Protein AF-L0P7N6-F1 (afdb_monomer_lite)

InterPro domains:
  IPR047139 tRNA endonuclease ANKZF1/VMS1 [PTHR16036] (46-206)

Radius of gyration: 29.33 Å; chains: 1; bounding box: 49×56×74 Å

pLDDT: mean 71.16, std 17.96, range [34.12, 96.56]

Sequence (206 aa):
MKDELPIKPFYIYNISEEILSTLVEEDKKLILPEKVDKQSIYEFDKEIPLTCSICKEIKFNSQEEHRIHVKTDWHQFNIKRNAAKMPILDFEEFEAVLEDITESISGSDSETESSELDEAEDLFISKTQIPVEENVIQLRESKDPIIWTSSNKLKKSIHIGFYRCLFNYDNSQTFISILRQNQLNTENKHRTITLIMVGGGNFAGM

Organism: Pneumocystis jirovecii (NCBI:txid42068)

Structure (mmCIF, N/CA/C/O backbone):
data_AF-L0P7N6-F1
#
_entry.id   AF-L0P7N6-F1
#
loop_
_atom_site.group_PDB
_atom_site.id
_atom_site.type_symbol
_atom_site.label_atom_id
_atom_site.label_alt_id
_atom_site.label_comp_id
_atom_site.label_asym_id
_atom_site.label_entity_id
_atom_site.label_seq_id
_atom_site.pdbx_PDB_ins_code
_atom_site.Cartn_x
_atom_site.Cartn_y
_atom_site.Cartn_z
_atom_site.occupancy
_atom_site.B_iso_or_equiv
_atom_site.auth_seq_id
_atom_site.auth_comp_id
_atom_site.auth_asym_id
_atom_site.auth_atom_id
_atom_site.pdbx_PDB_model_num
ATOM 1 N N . MET A 1 1 ? -15.805 -23.813 21.824 1.00 34.12 1 MET A N 1
ATOM 2 C CA . MET A 1 1 ? -16.508 -22.611 21.334 1.00 34.12 1 MET A CA 1
ATOM 3 C C . MET A 1 1 ? -15.479 -21.791 20.586 1.00 34.12 1 MET A C 1
ATOM 5 O O . MET A 1 1 ? -14.489 -21.393 21.184 1.00 34.12 1 MET A O 1
ATOM 9 N N . LYS A 1 2 ? -15.597 -21.741 19.256 1.00 40.56 2 LYS A N 1
ATOM 10 C CA . LYS A 1 2 ? -14.701 -20.972 18.393 1.00 40.56 2 LYS A CA 1
ATOM 11 C C . LYS A 1 2 ? -15.248 -19.552 18.370 1.00 40.56 2 LYS A C 1
ATOM 13 O O . LYS A 1 2 ? -16.213 -19.301 17.658 1.00 40.56 2 LYS A O 1
ATOM 18 N N . ASP A 1 3 ? -14.645 -18.659 19.141 1.00 45.69 3 ASP A N 1
ATOM 19 C CA . ASP A 1 3 ? -14.863 -17.227 18.962 1.00 45.69 3 ASP A CA 1
ATOM 20 C C . ASP A 1 3 ? -14.098 -16.813 17.699 1.00 45.69 3 ASP A C 1
ATOM 22 O O . ASP A 1 3 ? -12.969 -16.317 17.722 1.00 45.69 3 ASP A O 1
ATOM 26 N N . GLU A 1 4 ? -14.683 -17.149 16.550 1.00 51.41 4 GLU A N 1
ATOM 27 C CA . GLU A 1 4 ? -14.346 -16.539 15.275 1.00 51.41 4 GLU A CA 1
ATOM 28 C C . GLU A 1 4 ? -14.783 -15.082 15.383 1.00 51.41 4 GLU A C 1
ATOM 30 O O . GLU A 1 4 ? -15.937 -14.746 15.136 1.00 51.41 4 GLU A O 1
ATOM 35 N N . LEU A 1 5 ? -13.859 -14.222 15.826 1.00 55.44 5 LEU A N 1
ATOM 36 C CA . LEU A 1 5 ? -13.991 -12.782 15.648 1.00 55.44 5 LEU A CA 1
ATOM 37 C C . LEU A 1 5 ? -14.343 -12.569 14.169 1.00 55.44 5 LEU A C 1
ATOM 39 O O . LEU A 1 5 ? -13.516 -12.910 13.313 1.00 55.44 5 LEU A O 1
ATOM 43 N N . PRO A 1 6 ? -15.560 -12.093 13.847 1.00 50.38 6 PRO A N 1
ATOM 44 C CA . PRO A 1 6 ? -15.933 -11.859 12.465 1.00 50.38 6 PRO A CA 1
ATOM 45 C C . PRO A 1 6 ? -14.901 -10.898 11.888 1.00 50.38 6 PRO A C 1
ATOM 47 O O . PRO A 1 6 ? -14.495 -9.954 12.572 1.00 50.38 6 PRO A O 1
ATOM 50 N N . ILE A 1 7 ? -14.447 -11.164 10.661 1.00 56.66 7 ILE A N 1
ATOM 51 C CA . ILE A 1 7 ? -13.492 -10.330 9.921 1.00 56.66 7 ILE A CA 1
ATOM 52 C C . ILE A 1 7 ? -14.204 -9.014 9.583 1.00 56.66 7 ILE A C 1
ATOM 54 O O . ILE A 1 7 ? -14.627 -8.759 8.460 1.00 56.66 7 ILE A O 1
ATOM 58 N N . LYS A 1 8 ? -14.437 -8.199 10.605 1.00 62.97 8 LYS A N 1
ATOM 59 C CA . LYS A 1 8 ? -14.921 -6.841 10.481 1.00 62.97 8 LYS A CA 1
ATOM 60 C C . LYS A 1 8 ? -13.710 -6.022 10.044 1.00 62.97 8 LYS A C 1
ATOM 62 O O . LYS A 1 8 ? -12.644 -6.179 10.646 1.00 62.97 8 LYS A O 1
ATOM 67 N N . PRO A 1 9 ? -13.827 -5.182 9.005 1.00 67.38 9 PRO A N 1
ATOM 68 C CA . PRO A 1 9 ? -12.724 -4.321 8.613 1.00 67.38 9 PRO A CA 1
ATOM 69 C C . PRO A 1 9 ? -12.301 -3.481 9.821 1.00 67.38 9 PRO A C 1
ATOM 71 O O . PRO A 1 9 ? -13.129 -2.815 10.448 1.00 67.38 9 PRO A O 1
ATOM 74 N N . PHE A 1 10 ? -11.019 -3.561 10.175 1.00 74.06 10 PHE A N 1
ATOM 75 C CA . PHE A 1 10 ? -10.446 -2.753 11.242 1.00 74.06 10 PHE A CA 1
ATOM 76 C C . PHE A 1 10 ? -10.425 -1.300 10.781 1.00 74.06 10 PHE A C 1
ATOM 78 O O . PHE A 1 10 ? -9.661 -0.930 9.892 1.00 74.06 10 PHE A O 1
ATOM 85 N N . TYR A 1 11 ? -11.284 -0.477 11.375 1.00 83.00 11 TYR A N 1
ATOM 86 C CA . TYR A 1 11 ? -11.284 0.952 11.117 1.00 83.00 11 TYR A CA 1
ATOM 87 C C . TYR A 1 11 ? -10.334 1.635 12.095 1.00 83.00 11 TYR A C 1
ATOM 89 O O . TYR A 1 11 ? -10.527 1.562 13.307 1.00 83.00 11 TYR A O 1
ATOM 97 N N . ILE A 1 12 ? -9.308 2.304 11.567 1.00 84.25 12 ILE A N 1
ATOM 98 C CA . ILE A 1 12 ? -8.205 2.862 12.363 1.00 84.25 12 ILE A CA 1
ATOM 99 C C . ILE A 1 12 ? -8.664 3.887 13.413 1.00 84.25 12 ILE A C 1
ATOM 101 O O . ILE A 1 12 ? -8.034 4.019 14.460 1.00 84.25 12 ILE A O 1
ATOM 105 N N . TYR A 1 13 ? -9.783 4.571 13.157 1.00 82.69 13 TYR A N 1
ATOM 106 C CA . TYR A 1 13 ? -10.353 5.575 14.057 1.00 82.69 13 TYR A CA 1
ATOM 107 C C . TYR A 1 13 ? -11.534 5.054 14.898 1.00 82.69 13 TYR A C 1
ATOM 109 O O . TYR A 1 13 ? -12.163 5.832 15.608 1.00 82.69 13 TYR A O 1
ATOM 117 N N . ASN A 1 14 ? -11.878 3.766 14.804 1.00 83.25 14 ASN A N 1
ATOM 118 C CA . ASN A 1 14 ? -12.928 3.134 15.609 1.00 83.25 14 ASN A CA 1
ATOM 119 C C . ASN A 1 14 ? -12.478 1.731 16.035 1.00 83.25 14 ASN A C 1
ATOM 121 O O . ASN A 1 14 ? -13.034 0.709 15.617 1.00 83.25 14 ASN A O 1
ATOM 125 N N . ILE A 1 15 ? -11.406 1.701 16.819 1.00 82.19 15 ILE A N 1
ATOM 126 C CA . ILE A 1 15 ? -10.835 0.494 17.409 1.00 82.19 15 ILE A CA 1
ATOM 127 C C . ILE A 1 15 ? -11.444 0.312 18.805 1.00 82.19 15 ILE A C 1
ATOM 129 O O . ILE A 1 15 ? -11.540 1.260 19.577 1.00 82.19 15 ILE A O 1
ATOM 133 N N . SER A 1 16 ? -11.835 -0.920 19.146 1.00 81.06 16 SER A N 1
ATOM 134 C CA . SER A 1 16 ? -12.361 -1.244 20.479 1.00 81.06 16 SER A CA 1
ATOM 135 C C . SER A 1 16 ? -11.329 -0.969 21.580 1.00 81.06 16 SER A C 1
ATOM 137 O O . SER A 1 16 ? -10.147 -1.301 21.432 1.00 81.06 16 SER A O 1
ATOM 139 N N . GLU A 1 17 ? -11.783 -0.438 22.717 1.00 78.19 17 GLU A N 1
ATOM 140 C CA . GLU A 1 17 ? -10.946 -0.159 23.893 1.00 78.19 17 GLU A CA 1
ATOM 141 C C . GLU A 1 17 ? -10.223 -1.410 24.424 1.00 78.19 17 GLU A C 1
ATOM 143 O O . GLU A 1 17 ? -9.094 -1.332 24.920 1.00 78.19 17 GLU A O 1
ATOM 148 N N . GLU A 1 18 ? -10.815 -2.594 24.248 1.00 77.12 18 GLU A N 1
ATOM 149 C CA . GLU A 1 18 ? -10.199 -3.875 24.625 1.00 77.12 18 GLU A CA 1
ATOM 150 C C . GLU A 1 18 ? -8.913 -4.169 23.833 1.00 77.12 18 GLU A C 1
ATOM 152 O O . GLU A 1 18 ? -7.959 -4.753 24.353 1.00 77.12 18 GLU A O 1
ATOM 157 N N . ILE A 1 19 ? -8.863 -3.741 22.570 1.00 78.69 19 ILE A N 1
ATOM 158 C CA . ILE A 1 19 ? -7.689 -3.903 21.709 1.00 78.69 19 ILE A CA 1
ATOM 159 C C . ILE A 1 19 ? -6.697 -2.771 21.999 1.00 78.69 19 ILE A C 1
ATOM 161 O O . ILE A 1 19 ? -5.517 -3.035 22.208 1.00 78.69 19 ILE A O 1
ATOM 165 N N . LEU A 1 20 ? -7.166 -1.526 22.134 1.00 79.94 20 LEU A N 1
ATOM 166 C CA . LEU A 1 20 ? -6.323 -0.359 22.455 1.00 79.94 20 LEU A CA 1
ATOM 167 C C . LEU A 1 20 ? -5.582 -0.461 23.798 1.00 79.94 20 LEU A C 1
ATOM 169 O O . LEU A 1 20 ? -4.511 0.132 23.965 1.00 79.94 20 LEU A O 1
ATOM 173 N N . SER A 1 21 ? -6.147 -1.177 24.769 1.00 79.31 21 SER A N 1
ATOM 174 C CA . SER A 1 21 ? -5.515 -1.422 26.073 1.00 79.31 21 SER A CA 1
ATOM 175 C C . SER A 1 21 ? -4.457 -2.525 26.034 1.00 79.31 21 SER A C 1
ATOM 177 O O . SER A 1 21 ? -3.568 -2.537 26.882 1.00 79.31 21 SER A O 1
ATOM 179 N N . THR A 1 22 ? -4.523 -3.424 25.050 1.00 82.62 22 THR A N 1
ATOM 180 C CA . THR A 1 22 ? -3.659 -4.610 24.951 1.00 82.62 22 THR A CA 1
ATOM 181 C C . THR A 1 22 ? -2.632 -4.534 23.822 1.00 82.62 22 THR A C 1
ATOM 183 O O . THR A 1 22 ? -1.818 -5.448 23.703 1.00 82.62 22 THR A O 1
ATOM 186 N N . LEU A 1 23 ? -2.670 -3.476 23.003 1.00 83.12 23 LEU A N 1
ATOM 187 C CA . LEU A 1 23 ? -1.706 -3.2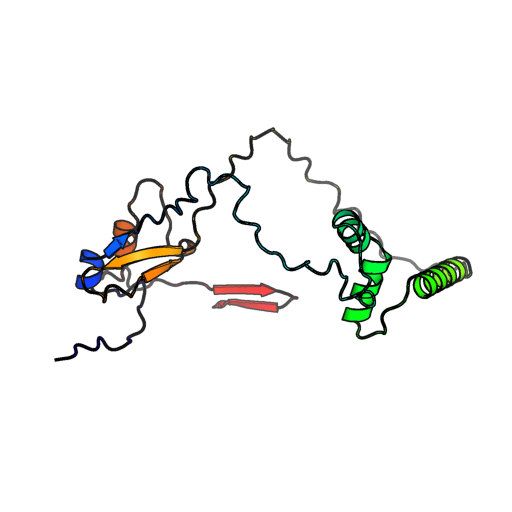16 21.936 1.00 83.12 23 LEU A CA 1
ATOM 188 C C . LEU A 1 23 ? -0.331 -2.853 22.500 1.00 83.12 23 LEU A C 1
ATOM 190 O O . LEU A 1 23 ? -0.199 -1.945 23.323 1.00 83.12 23 LEU A O 1
ATOM 194 N N . VAL A 1 24 ? 0.686 -3.539 21.991 1.00 83.12 24 VAL A N 1
ATOM 195 C CA . VAL A 1 24 ? 2.099 -3.295 22.271 1.00 83.12 24 VAL A CA 1
ATOM 196 C C . VAL A 1 24 ? 2.806 -3.059 20.940 1.00 83.12 24 VAL A C 1
ATOM 198 O O . VAL A 1 24 ? 2.563 -3.775 19.966 1.00 83.12 24 VAL A O 1
ATOM 201 N N . GLU A 1 25 ? 3.643 -2.024 20.891 1.00 81.88 25 GLU A N 1
ATOM 202 C CA . GLU A 1 25 ? 4.517 -1.763 19.749 1.00 81.88 25 GLU A CA 1
ATOM 203 C C . GLU A 1 25 ? 5.585 -2.852 19.686 1.00 81.88 25 GLU A C 1
ATOM 205 O O . GLU A 1 25 ? 6.277 -3.130 20.668 1.00 81.88 25 GLU A O 1
ATOM 210 N N . GLU A 1 26 ? 5.681 -3.511 18.537 1.00 75.88 26 GLU A N 1
ATOM 211 C CA . GLU A 1 26 ? 6.795 -4.402 18.280 1.00 75.88 26 GLU A CA 1
ATOM 212 C C . GLU A 1 26 ? 7.944 -3.535 17.795 1.00 75.88 26 GLU A C 1
ATOM 214 O O . GLU A 1 26 ? 7.978 -3.140 16.629 1.00 75.88 26 GLU A O 1
ATOM 219 N N . ASP A 1 27 ? 8.914 -3.296 18.676 1.00 62.50 27 ASP A N 1
ATOM 220 C CA . ASP A 1 27 ? 10.241 -2.843 18.279 1.00 62.50 27 ASP A CA 1
ATOM 221 C C . ASP A 1 27 ? 10.921 -3.979 17.507 1.00 62.50 27 ASP A C 1
ATOM 223 O O . ASP A 1 27 ? 11.890 -4.599 17.954 1.00 62.50 27 ASP A O 1
ATOM 227 N N . LYS A 1 28 ? 10.438 -4.254 16.295 1.00 57.34 28 LYS A N 1
ATOM 228 C CA . LYS A 1 28 ? 11.269 -4.850 15.262 1.00 57.34 28 LYS A CA 1
ATOM 229 C C . LYS A 1 28 ? 12.238 -3.757 14.846 1.00 57.34 28 LYS A C 1
ATOM 231 O O . LYS A 1 28 ? 12.188 -3.252 13.733 1.00 57.34 28 LYS A O 1
ATOM 236 N N . LYS A 1 29 ? 13.200 -3.449 15.724 1.00 50.00 29 LYS A N 1
ATOM 237 C CA . LYS A 1 29 ? 14.545 -3.238 15.214 1.00 50.00 29 LYS A CA 1
ATOM 238 C C . LYS A 1 29 ? 14.771 -4.477 14.373 1.00 50.00 29 LYS A C 1
ATOM 240 O O . LYS A 1 29 ? 14.834 -5.583 14.913 1.00 50.00 29 LYS A O 1
ATOM 245 N N . LEU A 1 30 ? 14.783 -4.316 13.056 1.00 44.69 30 LEU A N 1
ATOM 246 C CA . LEU A 1 30 ? 15.509 -5.246 12.227 1.00 44.69 30 LEU A CA 1
ATOM 247 C C . LEU A 1 30 ? 16.906 -5.225 12.837 1.00 44.69 30 LEU A C 1
ATOM 249 O O . LEU A 1 30 ? 17.708 -4.334 12.570 1.00 44.69 30 LEU A O 1
ATOM 253 N N . ILE A 1 31 ? 17.164 -6.165 13.742 1.00 38.22 31 ILE A N 1
ATOM 254 C CA . ILE A 1 31 ? 18.505 -6.607 14.030 1.00 38.22 31 ILE A CA 1
ATOM 255 C C . ILE A 1 31 ? 18.883 -7.249 12.701 1.00 38.22 31 ILE A C 1
ATOM 257 O O . ILE A 1 31 ? 18.718 -8.447 12.493 1.00 38.22 31 ILE A O 1
ATOM 261 N N . LEU A 1 32 ? 19.301 -6.407 11.750 1.00 42.94 32 LEU A N 1
ATOM 262 C CA . LEU A 1 32 ? 20.326 -6.799 10.813 1.00 42.94 32 LEU A CA 1
ATOM 263 C C . LEU A 1 32 ? 21.386 -7.396 11.729 1.00 42.94 32 LEU A C 1
ATOM 265 O O . LEU A 1 32 ? 21.879 -6.664 12.594 1.00 42.94 32 LEU A O 1
ATOM 269 N N . PRO A 1 33 ? 21.596 -8.718 11.673 1.00 37.44 33 PRO A N 1
ATOM 270 C CA . PRO A 1 33 ? 22.466 -9.385 12.616 1.00 37.44 33 PRO A CA 1
ATOM 271 C C . PRO A 1 33 ? 23.781 -8.614 12.632 1.00 37.44 33 PRO A C 1
ATOM 273 O O . PRO A 1 33 ? 24.371 -8.338 11.584 1.00 37.44 33 PRO A O 1
ATOM 276 N N . GLU A 1 34 ? 24.116 -8.129 13.826 1.00 49.25 34 GLU A N 1
ATOM 277 C CA . GLU A 1 34 ? 25.237 -7.242 14.080 1.00 49.25 34 GLU A CA 1
ATOM 278 C C . GLU A 1 34 ? 26.484 -7.920 13.512 1.00 49.25 34 GLU A C 1
ATOM 280 O O . GLU A 1 34 ? 26.931 -8.938 14.026 1.00 49.25 34 GLU A O 1
ATOM 285 N N . LYS A 1 35 ? 26.957 -7.408 12.369 1.00 51.94 35 LYS A N 1
ATOM 286 C CA . LYS A 1 35 ? 28.057 -7.971 11.575 1.00 51.94 35 LYS A CA 1
ATOM 287 C C . LYS A 1 35 ? 27.949 -9.489 11.371 1.00 51.94 35 LYS A C 1
ATOM 289 O O . LYS A 1 35 ? 28.778 -10.250 11.857 1.00 51.94 35 LYS A O 1
ATOM 294 N N . VAL A 1 36 ? 27.003 -9.935 10.547 1.00 41.44 36 VAL A N 1
ATOM 295 C CA . VAL A 1 36 ? 27.287 -11.148 9.765 1.00 41.44 36 VAL A CA 1
ATOM 296 C C . VAL A 1 36 ? 28.398 -10.779 8.797 1.00 41.44 36 VAL A C 1
ATOM 298 O O . VAL A 1 36 ? 28.229 -9.877 7.969 1.00 41.44 36 VAL A O 1
ATOM 301 N N . ASP A 1 37 ? 29.553 -11.424 8.961 1.00 46.72 37 ASP A N 1
ATOM 302 C CA . ASP A 1 37 ? 30.634 -11.413 7.986 1.00 46.72 37 ASP A CA 1
ATOM 303 C C . ASP A 1 37 ? 30.022 -11.512 6.590 1.00 46.72 37 ASP A C 1
ATOM 305 O O . ASP A 1 37 ? 29.279 -12.445 6.283 1.00 46.72 37 ASP A O 1
ATOM 309 N N . LYS A 1 38 ? 30.300 -10.516 5.741 1.00 48.78 38 LYS A N 1
ATOM 310 C CA . LYS A 1 38 ? 29.727 -10.348 4.392 1.00 48.78 38 LYS A CA 1
ATOM 311 C C . LYS A 1 38 ? 30.072 -11.493 3.417 1.00 48.78 38 LYS A C 1
ATOM 313 O O . LYS A 1 38 ? 29.945 -11.319 2.211 1.00 48.78 38 LYS A O 1
ATOM 318 N N . GLN A 1 39 ? 30.533 -12.636 3.913 1.00 48.31 39 GLN A N 1
ATOM 319 C CA . GLN A 1 39 ? 31.083 -13.735 3.136 1.00 48.31 39 GLN A CA 1
ATOM 320 C C . GLN A 1 39 ? 30.157 -14.954 3.014 1.00 48.31 39 GLN A C 1
ATOM 322 O O . GLN A 1 39 ? 30.463 -15.807 2.194 1.00 48.31 39 GLN A O 1
ATOM 327 N N . SER A 1 40 ? 29.026 -15.052 3.730 1.00 44.50 40 SER A N 1
ATOM 328 C CA . SER A 1 40 ? 28.202 -16.283 3.698 1.00 44.50 40 SER A CA 1
ATOM 329 C C . SER A 1 40 ? 26.778 -16.153 3.138 1.00 44.50 40 SER A C 1
ATOM 331 O O . SER A 1 40 ? 26.045 -17.135 3.137 1.00 44.50 40 SER A O 1
ATOM 333 N N . ILE A 1 41 ? 26.366 -14.985 2.622 1.00 44.91 41 ILE A N 1
ATOM 334 C CA . ILE A 1 41 ? 25.016 -14.799 2.028 1.00 44.91 41 ILE A CA 1
ATOM 335 C C . ILE A 1 41 ? 25.022 -14.954 0.488 1.00 44.91 41 ILE A C 1
ATOM 337 O O . ILE A 1 41 ? 23.977 -14.882 -0.151 1.00 44.91 41 ILE A O 1
ATOM 341 N N . TYR A 1 42 ? 26.171 -15.248 -0.130 1.00 51.31 42 TYR A N 1
ATOM 342 C CA . TYR A 1 42 ? 26.279 -15.475 -1.579 1.00 51.31 42 TYR A CA 1
ATOM 343 C C . TYR A 1 42 ? 26.720 -16.899 -1.932 1.00 51.31 42 TYR A C 1
ATOM 345 O O . TYR A 1 42 ? 27.568 -17.075 -2.793 1.00 51.31 42 TYR A O 1
ATOM 353 N N . GLU A 1 43 ? 26.113 -17.927 -1.343 1.00 51.22 43 GLU A N 1
ATOM 354 C CA . GLU A 1 43 ? 25.965 -19.197 -2.075 1.00 51.22 43 GLU A CA 1
ATOM 355 C C . GLU A 1 43 ? 24.681 -19.117 -2.910 1.00 51.22 43 GLU A C 1
ATOM 357 O O . GLU A 1 43 ? 23.715 -19.856 -2.730 1.00 51.22 43 GLU A O 1
ATOM 362 N N . PHE A 1 44 ? 24.649 -18.143 -3.820 1.00 47.22 44 PHE A N 1
ATOM 363 C CA . PHE A 1 44 ? 23.784 -18.210 -4.987 1.00 47.22 44 PHE A CA 1
ATOM 364 C C . PHE A 1 44 ? 24.674 -18.645 -6.147 1.00 47.22 44 PHE A C 1
ATOM 366 O O . PHE A 1 44 ? 24.979 -17.864 -7.044 1.00 47.22 44 PHE A O 1
ATOM 373 N N . ASP A 1 45 ? 25.091 -19.913 -6.109 1.00 48.59 45 ASP A N 1
ATOM 374 C CA . ASP A 1 45 ? 25.648 -20.636 -7.257 1.00 48.59 45 ASP A CA 1
ATOM 375 C C . ASP A 1 45 ? 24.534 -20.899 -8.281 1.00 48.59 45 ASP A C 1
ATOM 377 O O . ASP A 1 45 ? 24.144 -22.020 -8.607 1.00 48.59 45 ASP A O 1
ATOM 381 N N . LYS A 1 46 ? 23.965 -19.810 -8.780 1.00 51.84 46 LYS A N 1
ATOM 382 C CA . LYS A 1 46 ? 23.353 -19.748 -10.091 1.00 51.84 46 LYS A CA 1
ATOM 383 C C . LYS A 1 46 ? 24.010 -18.564 -10.745 1.00 51.84 46 LYS A C 1
ATOM 385 O O . LYS A 1 46 ? 23.731 -17.433 -10.360 1.00 51.84 46 LYS A O 1
ATOM 390 N N . GLU A 1 47 ? 24.883 -18.860 -11.699 1.00 60.06 47 GLU A N 1
ATOM 391 C CA . GLU A 1 47 ? 25.360 -17.936 -12.718 1.00 60.06 47 GLU A CA 1
ATOM 392 C C . GLU A 1 47 ? 24.187 -17.044 -13.136 1.00 60.06 47 GLU A C 1
ATOM 394 O O . GLU A 1 47 ? 23.299 -17.470 -13.874 1.00 60.06 47 GLU A O 1
ATOM 399 N N . ILE A 1 48 ? 24.102 -15.838 -12.569 1.00 62.75 48 ILE A N 1
ATOM 400 C CA . ILE A 1 48 ? 23.094 -14.871 -12.982 1.00 62.75 48 ILE A CA 1
ATOM 401 C C . ILE A 1 48 ? 23.490 -14.568 -14.419 1.00 62.75 48 ILE A C 1
ATOM 403 O O . ILE A 1 48 ? 24.597 -14.058 -14.618 1.00 62.75 48 ILE A O 1
ATOM 407 N N . PRO A 1 49 ? 22.667 -14.923 -15.419 1.00 64.75 49 PRO A N 1
ATOM 408 C CA . PRO A 1 49 ? 23.060 -14.726 -16.796 1.00 64.75 49 PRO A CA 1
ATOM 409 C C . PRO A 1 49 ? 23.225 -13.223 -16.987 1.00 64.75 49 PRO A C 1
ATOM 411 O O . PRO A 1 49 ? 22.247 -12.473 -16.937 1.00 64.75 49 PRO A O 1
ATOM 414 N N . LEU A 1 50 ? 24.473 -12.780 -17.152 1.00 78.81 50 LEU A N 1
ATOM 415 C CA . LEU A 1 50 ? 24.817 -11.408 -17.492 1.00 78.81 50 LEU A CA 1
ATOM 416 C C . LEU A 1 50 ? 24.351 -11.197 -18.929 1.00 78.81 50 LEU A C 1
ATOM 418 O O . LEU A 1 50 ? 25.126 -11.317 -19.870 1.00 78.81 50 LEU A O 1
ATOM 422 N N . THR A 1 51 ? 23.049 -11.002 -19.097 1.00 84.88 51 THR A N 1
ATOM 423 C CA . THR A 1 51 ? 22.394 -10.942 -20.396 1.00 84.88 51 THR A CA 1
ATOM 424 C C . THR A 1 51 ? 21.491 -9.736 -20.488 1.00 84.88 51 THR A C 1
ATOM 426 O O . THR A 1 51 ? 20.826 -9.366 -19.522 1.00 84.88 51 THR A O 1
ATOM 429 N N . CYS A 1 52 ? 21.455 -9.125 -21.668 1.00 85.94 52 CYS A N 1
ATOM 430 C CA . CYS A 1 52 ? 20.517 -8.053 -21.959 1.00 85.94 52 CYS A CA 1
ATOM 431 C C . CYS A 1 52 ? 19.280 -8.620 -22.658 1.00 85.94 52 CYS A C 1
ATOM 433 O O . CYS A 1 52 ? 19.340 -8.995 -23.827 1.00 85.94 52 CYS A O 1
ATOM 435 N N . SER A 1 53 ? 18.132 -8.629 -21.978 1.00 82.38 53 SER A N 1
ATOM 436 C CA . SER A 1 53 ? 16.869 -9.117 -22.558 1.00 82.38 53 SER A CA 1
ATOM 437 C C . SER A 1 53 ? 16.333 -8.245 -23.699 1.00 82.38 53 SER A C 1
ATOM 439 O O . SER A 1 53 ? 15.461 -8.678 -24.443 1.00 82.38 53 SER A O 1
ATOM 441 N N . ILE A 1 54 ? 16.816 -7.005 -23.824 1.00 84.12 54 ILE A N 1
ATOM 442 C CA . ILE A 1 54 ? 16.329 -6.038 -24.818 1.00 84.12 54 ILE A CA 1
ATOM 443 C C . ILE A 1 54 ? 17.163 -6.103 -26.095 1.00 84.12 54 ILE A C 1
ATOM 445 O O . ILE A 1 54 ? 16.616 -6.038 -27.186 1.00 84.12 54 ILE A O 1
ATOM 449 N N . CYS A 1 55 ? 18.482 -6.248 -25.983 1.00 82.75 55 CYS A N 1
ATOM 450 C CA . CYS A 1 55 ? 19.391 -6.258 -27.126 1.00 82.75 55 CYS A CA 1
ATOM 451 C C . CYS A 1 55 ? 19.729 -7.703 -27.501 1.00 82.75 55 CYS A C 1
ATOM 453 O O . CYS A 1 55 ? 20.817 -8.173 -27.193 1.00 82.75 55 CYS A O 1
ATOM 455 N N . LYS A 1 56 ? 18.764 -8.416 -28.100 1.00 75.56 56 LYS A N 1
ATOM 456 C CA . LYS A 1 56 ? 18.936 -9.765 -28.686 1.00 75.56 56 LYS A CA 1
ATOM 457 C C . LYS A 1 56 ? 19.718 -10.765 -27.797 1.00 75.56 56 LYS A C 1
ATOM 459 O O . LYS A 1 56 ? 20.495 -11.562 -28.307 1.00 75.56 56 LYS A O 1
ATOM 464 N N . GLU A 1 57 ? 19.516 -10.729 -26.477 1.00 70.88 57 GLU A N 1
ATOM 465 C CA . GLU A 1 57 ? 20.125 -11.666 -25.513 1.00 70.88 57 GLU A CA 1
ATOM 466 C C . GLU A 1 57 ? 21.666 -11.736 -25.548 1.00 70.88 57 GLU A C 1
ATOM 468 O O . GLU A 1 57 ? 22.257 -12.805 -25.371 1.00 70.88 57 GLU A O 1
ATOM 473 N N . ILE A 1 58 ? 22.342 -10.594 -25.731 1.00 78.69 58 ILE A N 1
ATOM 474 C CA . ILE A 1 58 ? 23.812 -10.524 -25.630 1.00 78.69 58 ILE A CA 1
ATOM 475 C C . ILE A 1 58 ? 24.259 -11.062 -24.278 1.00 78.69 58 ILE A C 1
ATOM 477 O O . ILE A 1 58 ? 23.739 -10.637 -23.247 1.00 78.69 58 ILE A O 1
ATOM 481 N N . LYS A 1 59 ? 25.247 -11.957 -24.298 1.00 82.44 59 LYS A N 1
ATOM 482 C CA . LYS A 1 59 ? 25.918 -12.492 -23.112 1.00 82.44 59 LYS A CA 1
ATOM 483 C C . LYS A 1 59 ? 27.175 -11.675 -22.830 1.00 82.44 59 LYS A C 1
ATOM 485 O O . LYS A 1 59 ? 27.997 -11.493 -23.723 1.00 82.44 59 LYS A O 1
ATOM 490 N N . PHE A 1 60 ? 27.323 -11.215 -21.595 1.00 84.44 60 PHE A N 1
ATOM 491 C CA . PHE A 1 60 ? 28.500 -10.502 -21.108 1.00 84.44 60 PHE A CA 1
ATOM 492 C C . PHE A 1 60 ? 29.367 -11.428 -20.257 1.00 84.44 60 PHE A C 1
ATOM 494 O O . PHE A 1 60 ? 28.851 -12.299 -19.553 1.00 84.44 60 PHE A O 1
ATOM 501 N N . ASN A 1 61 ? 30.681 -11.210 -20.294 1.00 81.38 61 ASN A N 1
ATOM 502 C CA . ASN A 1 61 ? 31.639 -11.987 -19.505 1.00 81.38 61 ASN A CA 1
ATOM 503 C C . ASN A 1 61 ? 31.882 -11.352 -18.128 1.00 81.38 61 ASN A C 1
ATOM 505 O O . ASN A 1 61 ? 32.305 -12.034 -17.196 1.00 81.38 61 ASN A O 1
ATOM 509 N N . SER A 1 62 ? 31.600 -10.051 -17.990 1.00 82.44 62 SER A N 1
ATOM 510 C CA . SER A 1 62 ? 31.749 -9.295 -16.744 1.00 82.44 62 SER A CA 1
ATOM 511 C C . SER A 1 62 ? 30.525 -8.429 -16.434 1.00 82.44 62 SER A C 1
ATOM 513 O O . SER A 1 62 ? 29.834 -7.917 -17.318 1.00 82.44 62 SER A O 1
ATOM 515 N N . GLN A 1 63 ? 30.271 -8.206 -15.142 1.00 81.31 63 GLN A N 1
ATOM 516 C CA . GLN A 1 63 ? 29.242 -7.272 -14.685 1.00 81.31 63 GLN A CA 1
ATOM 517 C C . GLN A 1 63 ? 29.557 -5.821 -15.087 1.00 81.31 63 GLN A C 1
ATOM 519 O O . GLN A 1 63 ? 28.638 -5.016 -15.253 1.00 81.31 63 GLN A O 1
ATOM 524 N N . GLU A 1 64 ? 30.836 -5.479 -15.252 1.00 83.88 64 GLU A N 1
ATOM 525 C CA . GLU A 1 64 ? 31.264 -4.155 -15.711 1.00 83.88 64 GLU A CA 1
ATOM 526 C C . GLU A 1 64 ? 30.841 -3.908 -17.162 1.00 83.88 64 GLU A C 1
ATOM 528 O O . GLU A 1 64 ? 30.243 -2.873 -17.452 1.00 83.88 64 GLU A O 1
ATOM 533 N N . GLU A 1 65 ? 31.036 -4.892 -18.042 1.00 83.69 65 GLU A N 1
ATOM 534 C CA . GLU A 1 65 ? 30.601 -4.842 -19.445 1.00 83.69 65 GLU A CA 1
ATOM 535 C C . GLU A 1 65 ? 29.083 -4.684 -19.552 1.00 83.69 65 GLU A C 1
ATOM 537 O O . GLU A 1 65 ? 28.596 -3.841 -20.303 1.00 83.69 65 GLU A O 1
ATOM 542 N N . HIS A 1 66 ? 28.327 -5.422 -18.733 1.00 85.44 66 HIS A N 1
ATOM 543 C CA . HIS A 1 66 ? 26.872 -5.290 -18.685 1.00 85.44 66 HIS A CA 1
ATOM 544 C C . HIS A 1 66 ? 26.439 -3.871 -18.268 1.00 85.44 66 HIS A C 1
ATOM 546 O O . HIS A 1 66 ? 25.544 -3.284 -18.877 1.00 85.44 66 HIS A O 1
ATOM 552 N N . ARG A 1 67 ? 27.099 -3.275 -17.263 1.00 86.25 67 ARG A N 1
ATOM 553 C CA . ARG A 1 67 ? 26.815 -1.892 -16.829 1.00 86.25 67 ARG A CA 1
ATOM 554 C C . ARG A 1 67 ? 27.169 -0.860 -17.894 1.00 86.25 67 ARG A C 1
ATOM 556 O O . ARG A 1 67 ? 26.472 0.148 -17.992 1.00 86.25 67 ARG A O 1
ATOM 563 N N . ILE A 1 68 ? 28.248 -1.083 -18.642 1.00 87.25 68 ILE A N 1
ATOM 564 C CA . ILE A 1 68 ? 28.644 -0.214 -19.752 1.00 87.25 68 ILE A CA 1
ATOM 565 C C . ILE A 1 68 ? 27.600 -0.316 -20.865 1.00 87.25 68 ILE A C 1
ATOM 567 O O . ILE A 1 68 ? 27.073 0.714 -21.274 1.00 87.25 68 ILE A O 1
ATOM 571 N N . HIS A 1 69 ? 27.218 -1.531 -21.273 1.00 89.44 69 HIS A N 1
ATOM 572 C CA . HIS A 1 69 ? 26.209 -1.761 -22.309 1.00 89.44 69 HIS A CA 1
ATOM 573 C C . HIS A 1 69 ? 24.893 -1.032 -22.019 1.00 89.44 69 HIS A C 1
ATOM 575 O O . HIS A 1 69 ? 24.408 -0.305 -22.881 1.00 89.44 69 HIS A O 1
ATOM 581 N N . VAL A 1 70 ? 24.352 -1.149 -20.801 1.00 87.44 70 VAL A N 1
ATOM 582 C CA . VAL A 1 70 ? 23.083 -0.492 -20.422 1.00 87.44 70 VAL A CA 1
ATOM 583 C C . VAL A 1 70 ? 23.147 1.038 -20.558 1.00 87.44 70 VAL A C 1
ATOM 585 O O . VAL A 1 70 ? 22.119 1.685 -20.745 1.00 87.44 70 VAL A O 1
ATOM 588 N N . LYS A 1 71 ? 24.345 1.631 -20.496 1.00 89.19 71 LYS A N 1
ATOM 589 C CA . LYS A 1 71 ? 24.550 3.075 -20.670 1.00 89.19 71 LYS A CA 1
ATOM 590 C C . LYS A 1 71 ? 24.764 3.498 -22.123 1.00 89.19 71 LYS A C 1
ATOM 592 O O . LYS A 1 71 ? 24.641 4.685 -22.402 1.00 89.19 71 LYS A O 1
ATOM 597 N N . THR A 1 72 ? 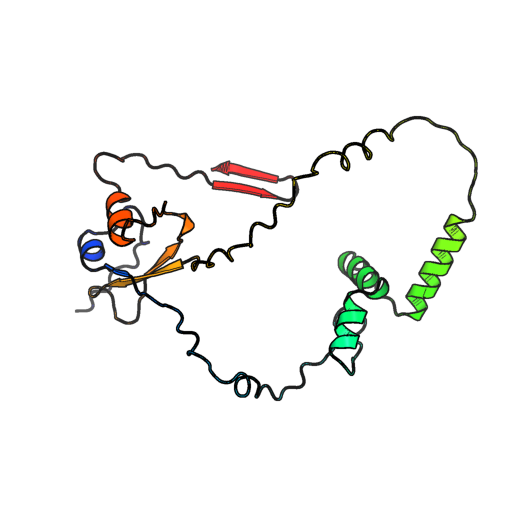25.081 2.573 -23.028 1.00 90.25 72 THR A N 1
ATOM 598 C CA . THR A 1 72 ? 25.342 2.900 -24.439 1.00 90.25 72 THR A CA 1
ATOM 599 C C . THR A 1 72 ? 24.095 3.409 -25.157 1.00 90.25 72 THR A C 1
ATOM 601 O O . THR A 1 72 ? 22.972 2.989 -24.861 1.00 90.25 72 THR A O 1
ATOM 604 N N . ASP A 1 73 ? 24.302 4.273 -26.150 1.00 90.38 73 ASP A N 1
ATOM 605 C CA . ASP A 1 73 ? 23.217 4.826 -26.966 1.00 90.38 73 ASP A CA 1
ATOM 606 C C . ASP A 1 73 ? 22.482 3.742 -27.756 1.00 90.38 73 ASP A C 1
ATOM 608 O O . ASP A 1 73 ? 21.264 3.808 -27.902 1.00 90.38 73 ASP A O 1
ATOM 612 N N . TRP A 1 74 ? 23.185 2.682 -28.160 1.00 91.50 74 TRP A N 1
ATOM 613 C CA . TRP A 1 74 ? 22.579 1.514 -28.796 1.00 91.50 74 TRP A CA 1
ATOM 614 C C . TRP A 1 74 ? 21.520 0.839 -27.908 1.00 91.50 74 TRP A C 1
ATOM 616 O O . TRP A 1 74 ? 20.404 0.565 -28.357 1.00 91.50 74 TRP A O 1
ATOM 626 N N . HIS A 1 75 ? 21.822 0.626 -26.621 1.00 90.88 75 HIS A N 1
ATOM 627 C CA . HIS A 1 75 ? 20.863 0.047 -25.678 1.00 90.88 75 HIS A CA 1
ATOM 628 C C . HIS A 1 75 ? 19.647 0.959 -25.475 1.00 90.88 75 HIS A C 1
ATOM 630 O O . HIS A 1 75 ? 18.501 0.505 -25.538 1.00 90.88 75 HIS A O 1
ATOM 636 N N . GLN A 1 76 ? 19.882 2.259 -25.289 1.00 92.12 76 GLN A N 1
ATOM 637 C CA . GLN A 1 76 ? 18.812 3.248 -25.137 1.00 92.12 76 GLN A CA 1
ATOM 638 C C . GLN A 1 76 ? 17.931 3.343 -26.392 1.00 92.12 76 GLN A C 1
ATOM 640 O O . GLN A 1 76 ? 16.706 3.456 -26.292 1.00 92.12 76 GLN A O 1
ATOM 645 N N . PHE A 1 77 ? 18.531 3.257 -27.577 1.00 91.44 77 PHE A N 1
ATOM 646 C CA . PHE A 1 77 ? 17.826 3.247 -28.853 1.00 91.44 77 PHE A CA 1
ATOM 647 C C . PHE A 1 77 ? 16.937 2.007 -28.999 1.00 91.44 77 PHE A C 1
ATOM 649 O O . PHE A 1 77 ? 15.752 2.124 -29.326 1.00 91.44 77 PHE A O 1
ATOM 656 N N . ASN A 1 78 ? 17.456 0.827 -28.655 1.00 91.69 78 ASN A N 1
ATOM 657 C CA . ASN A 1 78 ? 16.683 -0.413 -28.660 1.00 91.69 78 ASN A CA 1
ATOM 658 C C . ASN A 1 78 ? 15.548 -0.417 -27.622 1.00 91.69 78 ASN A C 1
ATOM 660 O O . ASN A 1 78 ? 14.465 -0.924 -27.920 1.00 91.69 78 ASN A O 1
ATOM 664 N N . ILE A 1 79 ? 15.726 0.216 -26.453 1.00 92.31 79 ILE A N 1
ATOM 665 C CA . ILE A 1 79 ? 14.626 0.457 -25.500 1.00 92.31 79 ILE A CA 1
ATOM 666 C C . ILE A 1 79 ? 13.513 1.280 -26.160 1.00 92.31 79 ILE A C 1
ATOM 668 O O . ILE A 1 79 ? 12.345 0.885 -26.106 1.00 92.31 79 ILE A O 1
ATOM 672 N N . LYS A 1 80 ? 13.859 2.407 -26.798 1.00 91.56 80 LYS A N 1
ATOM 673 C CA . LYS A 1 80 ? 12.882 3.292 -27.455 1.00 91.56 80 LYS A CA 1
ATOM 674 C C . LYS A 1 80 ? 12.134 2.567 -28.579 1.00 91.56 80 LYS A C 1
ATOM 676 O O . LYS A 1 80 ? 10.913 2.684 -28.675 1.00 91.56 80 LYS A O 1
ATOM 681 N N . ARG A 1 81 ? 12.835 1.762 -29.386 1.00 91.62 81 ARG A N 1
ATOM 682 C CA . ARG A 1 81 ? 12.218 0.945 -30.446 1.00 91.62 81 ARG A CA 1
ATOM 683 C C . ARG A 1 81 ? 11.297 -0.136 -29.895 1.00 91.62 81 ARG A C 1
ATOM 685 O O . ARG A 1 81 ? 10.179 -0.269 -30.387 1.00 91.62 81 ARG A O 1
ATOM 692 N N . ASN A 1 82 ? 11.719 -0.849 -28.852 1.00 90.69 82 ASN A N 1
ATOM 693 C CA . ASN A 1 82 ? 10.894 -1.870 -28.207 1.00 90.69 82 ASN A CA 1
ATOM 694 C C . ASN A 1 82 ? 9.614 -1.259 -27.603 1.00 90.69 82 ASN A C 1
ATOM 696 O O . ASN A 1 82 ? 8.518 -1.778 -27.811 1.00 90.69 82 ASN A O 1
ATOM 700 N N . ALA A 1 83 ? 9.720 -0.098 -26.946 1.00 89.94 83 ALA A N 1
ATOM 701 C CA . ALA A 1 83 ? 8.561 0.644 -26.441 1.00 89.94 83 ALA A CA 1
ATOM 702 C C . ALA A 1 83 ? 7.580 1.042 -27.563 1.00 89.94 83 ALA A C 1
ATOM 704 O O . ALA A 1 83 ? 6.364 0.991 -27.376 1.00 89.94 83 ALA A O 1
ATOM 705 N N . ALA A 1 84 ? 8.102 1.364 -28.748 1.00 91.38 84 ALA A N 1
ATOM 706 C CA . ALA A 1 84 ? 7.322 1.652 -29.949 1.00 91.38 84 ALA A CA 1
ATOM 707 C C . ALA A 1 84 ? 6.872 0.398 -30.733 1.00 91.38 84 ALA A C 1
ATOM 709 O O . ALA A 1 84 ? 6.306 0.535 -31.817 1.00 91.38 84 ALA A O 1
ATOM 710 N N . LYS A 1 85 ? 7.101 -0.821 -30.213 1.00 89.25 85 LYS A N 1
ATOM 711 C CA . LYS A 1 85 ? 6.819 -2.113 -30.878 1.00 89.25 85 LYS A CA 1
ATOM 712 C C . LYS A 1 85 ? 7.515 -2.285 -32.236 1.00 89.25 85 LYS A C 1
ATOM 714 O O . LYS A 1 85 ? 7.036 -3.020 -33.098 1.00 89.25 85 LYS A O 1
ATOM 719 N N . MET A 1 86 ? 8.643 -1.610 -32.426 1.00 86.69 86 MET A N 1
ATOM 720 C CA . MET A 1 86 ? 9.500 -1.756 -33.598 1.00 86.69 86 MET A CA 1
ATOM 721 C C . MET A 1 86 ? 10.543 -2.858 -33.370 1.00 86.69 86 MET A C 1
ATOM 723 O O . MET A 1 86 ? 10.919 -3.115 -32.222 1.00 86.69 86 MET A O 1
ATOM 727 N N . PRO A 1 87 ? 11.042 -3.505 -34.441 1.00 86.44 87 PRO A N 1
ATOM 728 C CA . PRO A 1 87 ? 12.082 -4.516 -34.311 1.00 86.44 87 PRO A CA 1
ATOM 729 C C . PRO A 1 87 ? 13.356 -3.910 -33.712 1.00 86.44 87 PRO A C 1
ATOM 731 O O . PRO A 1 87 ? 13.762 -2.797 -34.069 1.00 86.44 87 PRO A O 1
ATOM 734 N N . ILE A 1 88 ? 13.956 -4.665 -32.792 1.00 88.62 88 ILE A N 1
ATOM 735 C CA . ILE A 1 88 ? 15.240 -4.371 -32.150 1.00 88.62 88 ILE A CA 1
ATOM 736 C C . ILE A 1 88 ? 16.345 -4.515 -33.198 1.00 88.62 88 ILE A C 1
ATOM 738 O O . ILE A 1 88 ? 16.362 -5.505 -33.935 1.00 88.62 88 ILE A O 1
ATOM 742 N N . LEU A 1 89 ? 17.264 -3.554 -33.238 1.00 87.25 89 LEU A N 1
ATOM 743 C CA . LEU A 1 89 ? 18.379 -3.559 -34.179 1.00 87.25 89 LEU A CA 1
ATOM 744 C C . LEU A 1 89 ? 19.627 -4.184 -33.560 1.00 87.25 89 LEU A C 1
ATOM 746 O O . LEU A 1 89 ? 19.872 -4.058 -32.353 1.00 87.25 89 LEU A O 1
ATOM 750 N N . ASP A 1 90 ? 20.410 -4.860 -34.396 1.00 88.00 90 ASP A N 1
ATOM 751 C CA . ASP A 1 90 ? 21.784 -5.215 -34.051 1.00 88.00 90 ASP A CA 1
ATOM 752 C C . ASP A 1 90 ? 22.699 -3.982 -34.039 1.00 88.00 90 ASP A C 1
ATOM 754 O O . ASP A 1 90 ? 22.277 -2.884 -34.408 1.00 88.00 90 ASP A O 1
ATOM 758 N N . PHE A 1 91 ? 23.941 -4.148 -33.592 1.00 86.44 91 PHE A N 1
ATOM 759 C CA . PHE A 1 91 ? 24.913 -3.060 -33.561 1.00 86.44 91 PHE A CA 1
ATOM 760 C C . PHE A 1 91 ? 25.237 -2.530 -34.971 1.00 86.44 91 PHE A C 1
ATOM 762 O O . PHE A 1 91 ? 25.175 -1.326 -35.188 1.00 86.44 91 PHE A O 1
ATOM 769 N N . GLU A 1 92 ? 25.459 -3.415 -35.949 1.00 86.62 92 GLU A N 1
ATOM 770 C CA . GLU A 1 92 ? 25.732 -3.025 -37.347 1.00 86.62 92 GLU A CA 1
ATOM 771 C C . GLU A 1 92 ? 24.546 -2.274 -37.979 1.00 86.62 92 GLU A C 1
ATOM 773 O O . GLU A 1 92 ? 24.708 -1.260 -38.653 1.00 86.62 92 GLU A O 1
ATOM 778 N N . GLU A 1 93 ? 23.321 -2.740 -37.711 1.00 87.44 93 GLU A N 1
ATOM 779 C CA . GLU A 1 93 ? 22.091 -2.090 -38.179 1.00 87.44 93 GLU A CA 1
ATOM 780 C C . GLU A 1 93 ? 21.890 -0.717 -37.519 1.00 87.44 93 GLU A C 1
ATOM 782 O O . GLU A 1 93 ? 21.332 0.194 -38.126 1.00 87.44 93 GLU A O 1
ATOM 787 N N . PHE A 1 94 ? 22.321 -0.567 -36.265 1.00 89.62 94 PHE A N 1
ATOM 788 C CA . PHE A 1 94 ? 22.279 0.702 -35.553 1.00 89.62 94 PHE A CA 1
ATOM 789 C C . PHE A 1 94 ? 23.273 1.712 -36.131 1.00 89.62 94 PHE A C 1
ATOM 791 O O . PHE A 1 94 ? 22.880 2.857 -36.345 1.00 89.62 94 PHE A O 1
ATOM 798 N N . GLU A 1 95 ? 24.506 1.299 -36.433 1.00 89.06 95 GLU A N 1
ATOM 799 C CA . GLU A 1 95 ? 25.498 2.172 -37.076 1.00 89.06 95 GLU A CA 1
ATOM 800 C C . GLU A 1 95 ? 25.025 2.638 -38.457 1.00 89.06 95 GLU A C 1
ATOM 802 O O . GLU A 1 95 ? 25.042 3.836 -38.720 1.00 89.06 95 GLU A O 1
ATOM 807 N N . ALA A 1 96 ? 24.471 1.741 -39.279 1.00 88.94 96 ALA A N 1
ATOM 808 C CA . ALA A 1 96 ? 23.926 2.110 -40.588 1.00 88.94 96 ALA A CA 1
ATOM 809 C C . ALA A 1 96 ? 22.779 3.136 -40.494 1.00 88.94 96 ALA A C 1
ATOM 811 O O . ALA A 1 96 ? 22.684 4.053 -41.306 1.00 88.94 96 ALA A O 1
ATOM 812 N N . VAL A 1 97 ? 21.903 3.007 -39.489 1.00 86.75 97 VAL A N 1
ATOM 813 C CA . VAL A 1 97 ? 20.824 3.981 -39.252 1.00 86.75 97 VAL A CA 1
ATOM 814 C C . VAL A 1 97 ? 21.377 5.318 -38.764 1.00 86.75 97 VAL A C 1
ATOM 816 O O . VAL A 1 97 ? 20.837 6.363 -39.121 1.00 86.75 97 VAL A O 1
ATOM 819 N N . LEU A 1 98 ? 22.431 5.312 -37.947 1.00 87.44 98 LEU A N 1
ATOM 820 C CA . LEU A 1 98 ? 23.085 6.552 -37.539 1.00 87.44 98 LEU A CA 1
ATOM 821 C C . LEU A 1 98 ? 23.732 7.259 -38.732 1.00 87.44 98 LEU A C 1
ATOM 823 O O . LEU A 1 98 ? 23.538 8.465 -38.875 1.00 87.44 98 LEU A O 1
ATOM 827 N N . GLU A 1 99 ? 24.436 6.524 -39.594 1.00 85.25 99 GLU A N 1
ATOM 828 C CA . GLU A 1 99 ? 25.033 7.056 -40.823 1.00 85.25 99 GLU A CA 1
ATOM 829 C C . GLU A 1 99 ? 23.963 7.702 -41.722 1.00 85.25 99 GLU A C 1
ATOM 831 O O . GLU A 1 99 ? 24.075 8.888 -42.033 1.00 85.25 99 GLU A O 1
ATOM 836 N N . ASP A 1 100 ? 22.863 6.998 -42.011 1.00 85.81 100 ASP A N 1
ATOM 837 C CA . ASP A 1 100 ? 21.740 7.506 -42.823 1.00 85.81 100 ASP A CA 1
ATOM 838 C C . ASP A 1 100 ? 21.094 8.781 -42.242 1.00 85.81 100 ASP A C 1
ATOM 840 O O . ASP A 1 100 ? 20.806 9.741 -42.965 1.00 85.81 100 ASP A O 1
ATOM 844 N N . ILE A 1 101 ? 20.911 8.844 -40.916 1.00 82.19 101 ILE A N 1
ATOM 845 C CA . ILE A 1 101 ? 20.385 10.043 -40.241 1.00 82.19 101 ILE A CA 1
ATOM 846 C C . ILE A 1 101 ? 21.364 11.213 -40.382 1.00 82.19 101 ILE A C 1
ATOM 848 O O . ILE A 1 101 ? 20.936 12.343 -40.630 1.00 82.19 101 ILE A O 1
ATOM 852 N N . THR A 1 102 ? 22.666 10.969 -40.222 1.00 79.19 102 THR A N 1
ATOM 853 C CA . THR A 1 102 ? 23.678 12.031 -40.340 1.00 79.19 102 THR A CA 1
ATOM 854 C C . THR A 1 102 ? 23.828 12.551 -41.766 1.00 79.19 102 THR A C 1
ATOM 856 O O . THR A 1 102 ? 23.945 13.763 -41.956 1.00 79.19 102 THR A O 1
ATOM 859 N N . GLU A 1 103 ? 23.737 11.678 -42.769 1.00 72.94 103 GLU A N 1
ATOM 860 C CA . GLU A 1 103 ? 23.729 12.074 -44.179 1.00 72.94 103 GLU A CA 1
ATOM 861 C C . GLU A 1 103 ? 22.454 12.854 -44.535 1.00 72.94 103 GLU A C 1
ATOM 863 O O . GLU A 1 103 ? 22.527 13.896 -45.193 1.00 72.94 103 GLU A O 1
ATOM 868 N N . SER A 1 104 ? 21.295 12.425 -44.022 1.00 64.44 104 SER A N 1
ATOM 869 C CA . SER A 1 104 ? 20.006 13.097 -44.243 1.00 64.44 104 SER A CA 1
ATOM 870 C C . SER A 1 104 ? 19.914 14.477 -43.577 1.00 64.44 104 SER A C 1
ATOM 872 O O . SER A 1 104 ? 19.220 15.359 -44.084 1.00 64.44 104 SER A O 1
ATOM 874 N N . ILE A 1 105 ? 20.631 14.698 -42.468 1.00 63.84 105 ILE A N 1
ATOM 875 C CA . ILE A 1 105 ? 20.737 16.010 -41.806 1.00 63.84 105 ILE A CA 1
ATOM 876 C C . ILE A 1 105 ? 21.660 16.973 -42.569 1.00 63.84 105 ILE A C 1
ATOM 878 O O . ILE A 1 105 ? 21.460 18.183 -42.501 1.00 63.84 105 ILE A O 1
ATOM 882 N N . SER A 1 106 ? 22.635 16.469 -43.332 1.00 59.66 106 SER A N 1
ATOM 883 C CA . SER A 1 106 ? 23.594 17.308 -44.069 1.00 59.66 106 SER A CA 1
ATOM 884 C C . SER A 1 106 ? 23.090 17.781 -45.446 1.00 59.66 106 SER A C 1
ATOM 886 O O . SER A 1 106 ? 23.810 18.501 -46.141 1.00 59.66 106 SER A O 1
ATOM 888 N N . GLY A 1 107 ? 21.893 17.363 -45.871 1.00 57.72 107 GLY A N 1
ATOM 889 C CA . GLY A 1 107 ? 21.427 17.478 -47.257 1.00 57.72 107 GLY A CA 1
ATOM 890 C C . GLY A 1 107 ? 20.281 18.455 -47.537 1.00 57.72 107 GLY A C 1
ATOM 891 O O . GLY A 1 107 ? 19.751 18.414 -48.645 1.00 57.72 107 GLY A O 1
ATOM 892 N N . SER A 1 108 ? 19.858 19.309 -46.596 1.00 50.00 108 SER A N 1
ATOM 893 C CA . SER A 1 108 ? 18.715 20.202 -46.852 1.00 50.00 108 SER A CA 1
ATOM 894 C C . SER A 1 108 ? 18.757 21.541 -46.102 1.00 50.00 108 SER A C 1
ATOM 896 O O . SER A 1 108 ? 17.809 21.883 -45.401 1.00 50.00 108 SER A O 1
ATOM 898 N N . ASP A 1 109 ? 19.797 22.347 -46.330 1.00 48.59 109 ASP A N 1
ATOM 899 C CA . ASP A 1 109 ? 19.681 23.809 -46.206 1.00 48.59 109 ASP A CA 1
ATOM 900 C C . ASP A 1 109 ? 18.938 24.339 -47.444 1.00 48.59 109 ASP A C 1
ATOM 902 O O . ASP A 1 109 ? 19.535 24.726 -48.449 1.00 48.59 109 ASP A O 1
ATOM 906 N N . SER A 1 110 ? 17.606 24.310 -47.397 1.00 44.75 110 SER A N 1
ATOM 907 C CA . SER A 1 110 ? 16.788 25.145 -48.273 1.00 44.75 110 SER A CA 1
ATOM 908 C C . SER A 1 110 ? 16.217 26.257 -47.409 1.00 44.75 110 SER A C 1
ATOM 910 O O . SER A 1 110 ? 15.304 26.032 -46.618 1.00 44.75 110 SER A O 1
ATOM 912 N N . GLU A 1 111 ? 16.800 27.447 -47.549 1.00 52.03 111 GLU A N 1
ATOM 913 C CA . GLU A 1 111 ? 16.368 28.675 -46.888 1.00 52.03 111 GLU A CA 1
ATOM 914 C C . GLU A 1 111 ? 14.852 28.861 -47.040 1.00 52.03 111 GLU A C 1
ATOM 916 O O . GLU A 1 111 ? 14.315 28.953 -48.147 1.00 52.03 111 GLU A O 1
ATOM 921 N N . THR A 1 112 ? 14.131 28.917 -45.925 1.00 39.12 112 THR A N 1
ATOM 922 C CA . THR A 1 112 ? 12.805 29.531 -45.861 1.00 39.12 112 THR A CA 1
ATOM 923 C C . THR A 1 112 ? 12.667 30.166 -44.489 1.00 39.12 112 THR A C 1
ATOM 925 O O . THR A 1 112 ? 12.494 29.487 -43.481 1.00 39.12 112 THR A O 1
ATOM 928 N N . GLU A 1 113 ? 12.789 31.489 -44.461 1.00 49.44 113 GLU A N 1
ATOM 929 C CA . GLU A 1 113 ? 12.457 32.283 -43.291 1.00 49.44 113 GLU A CA 1
ATOM 930 C C . GLU A 1 113 ? 10.958 32.200 -43.000 1.00 49.44 113 GLU A C 1
ATOM 932 O O . GLU A 1 113 ? 10.129 32.574 -43.833 1.00 49.44 113 GLU A O 1
ATOM 937 N N . SER A 1 114 ? 10.612 31.778 -41.787 1.00 39.81 114 SER A N 1
ATOM 938 C CA . SER A 1 114 ? 9.352 32.149 -41.148 1.00 39.81 114 SER A CA 1
ATOM 939 C C . SER A 1 114 ? 9.473 32.019 -39.629 1.00 39.81 114 SER A C 1
ATOM 941 O O . SER A 1 114 ? 9.233 30.960 -39.061 1.00 39.81 114 SER A O 1
ATOM 943 N N . SER A 1 115 ? 9.915 33.122 -39.024 1.00 49.12 115 SER A N 1
ATOM 944 C CA . SER A 1 115 ? 9.334 33.780 -37.844 1.00 49.12 115 SER A CA 1
ATOM 945 C C . SER A 1 115 ? 8.666 32.933 -36.746 1.00 49.12 115 SER A C 1
ATOM 947 O O . SER A 1 115 ? 7.607 32.349 -36.962 1.00 49.12 115 SER A O 1
ATOM 949 N N . GLU A 1 116 ? 9.210 33.135 -35.537 1.00 53.84 116 GLU A N 1
ATOM 950 C CA . GLU A 1 116 ? 8.561 33.095 -34.215 1.00 53.84 116 GLU A CA 1
ATOM 951 C C . GLU A 1 116 ? 8.276 31.712 -33.614 1.00 53.84 116 GLU A C 1
ATOM 953 O O . GLU A 1 116 ? 7.285 31.088 -33.972 1.00 53.84 116 GLU A O 1
ATOM 958 N N . LEU A 1 117 ? 9.105 31.298 -32.633 1.00 49.72 117 LEU A N 1
ATOM 959 C CA . LEU A 1 117 ? 8.714 30.726 -31.320 1.00 49.72 117 LEU A CA 1
ATOM 960 C C . LEU A 1 117 ? 9.921 30.103 -30.565 1.00 49.72 117 LEU A C 1
ATOM 962 O O . LEU A 1 117 ? 9.891 28.923 -30.257 1.00 49.72 117 LEU A O 1
ATOM 966 N N . ASP A 1 118 ? 10.951 30.881 -30.200 1.00 42.59 118 ASP A N 1
ATOM 967 C CA . ASP A 1 118 ? 12.092 30.380 -29.392 1.00 42.59 118 ASP A CA 1
ATOM 968 C C . ASP A 1 118 ? 12.471 31.329 -28.231 1.00 42.59 118 ASP A C 1
ATOM 970 O O . ASP A 1 118 ? 13.623 31.708 -28.050 1.00 42.59 118 ASP A O 1
ATOM 974 N N . GLU A 1 119 ? 11.498 31.733 -27.407 1.00 50.25 119 GLU A N 1
ATOM 975 C CA . GLU A 1 119 ? 11.763 32.485 -26.157 1.00 50.25 119 GLU A CA 1
ATOM 976 C C . GLU A 1 119 ? 11.415 31.701 -24.873 1.00 50.25 119 GLU A C 1
ATOM 978 O O . GLU A 1 119 ? 11.438 32.254 -23.773 1.00 50.25 119 GLU A O 1
ATOM 983 N N . ALA A 1 120 ? 11.101 30.403 -24.969 1.00 52.69 120 ALA A N 1
ATOM 984 C CA . ALA A 1 120 ? 10.630 29.609 -23.824 1.00 52.69 120 ALA A CA 1
ATOM 985 C C . ALA A 1 120 ? 11.635 28.583 -23.267 1.00 52.69 120 ALA A C 1
ATOM 987 O O . ALA A 1 120 ? 11.308 27.909 -22.290 1.00 52.69 120 ALA A O 1
ATOM 988 N N . GLU A 1 121 ? 12.844 28.466 -23.825 1.00 51.03 121 GLU A N 1
ATOM 989 C CA . GLU A 1 121 ? 13.839 27.494 -23.334 1.00 51.03 121 GLU A CA 1
ATOM 990 C C . GLU A 1 121 ? 14.934 28.118 -22.448 1.00 51.03 121 GLU A C 1
ATOM 992 O O . GLU A 1 121 ? 15.492 27.434 -21.590 1.00 51.03 121 GLU A O 1
ATOM 997 N N . ASP A 1 122 ? 15.156 29.436 -22.520 1.00 44.59 122 ASP A N 1
ATOM 998 C CA . ASP A 1 122 ? 16.284 30.087 -21.825 1.00 44.59 122 ASP A CA 1
ATOM 999 C C . ASP A 1 122 ? 15.957 30.601 -20.402 1.00 44.59 122 ASP A C 1
ATOM 1001 O O . ASP A 1 122 ? 16.813 31.112 -19.679 1.00 44.59 122 ASP A O 1
ATOM 1005 N N . LEU A 1 123 ? 14.713 30.420 -19.936 1.00 46.50 123 LEU A N 1
ATOM 1006 C CA . LEU A 1 123 ? 14.274 30.801 -18.580 1.00 46.50 123 LEU A CA 1
ATOM 1007 C C . LEU A 1 123 ? 14.361 29.665 -17.545 1.00 46.50 123 LEU A C 1
ATOM 1009 O O . LEU A 1 123 ? 14.142 29.910 -16.355 1.00 46.50 123 LEU A O 1
ATOM 1013 N N . PHE A 1 124 ? 14.704 28.439 -17.953 1.00 45.16 124 PHE A N 1
ATOM 1014 C CA . PHE A 1 124 ? 14.753 27.280 -17.049 1.00 45.16 124 PHE A CA 1
ATOM 1015 C C . PHE A 1 124 ? 16.119 27.027 -16.393 1.00 45.16 124 PHE A C 1
ATOM 1017 O O . PHE A 1 124 ? 16.202 26.214 -15.472 1.00 45.16 124 PHE A O 1
ATOM 1024 N N . ILE A 1 125 ? 17.180 27.735 -16.798 1.00 48.81 125 ILE A N 1
ATOM 1025 C CA . ILE A 1 125 ? 18.548 27.455 -16.318 1.00 48.81 125 ILE A CA 1
ATOM 1026 C C . ILE A 1 125 ? 19.055 28.511 -15.316 1.00 48.81 125 ILE A C 1
ATOM 1028 O O . ILE A 1 125 ? 19.960 28.245 -14.523 1.00 48.81 125 ILE A O 1
ATOM 1032 N N . SER A 1 126 ? 18.428 29.688 -15.228 1.00 48.00 126 SER A N 1
ATOM 1033 C CA . SER A 1 126 ? 18.894 30.775 -14.358 1.00 48.00 126 SER A CA 1
ATOM 1034 C C . SER A 1 126 ? 17.984 31.024 -13.148 1.00 48.00 126 SER A C 1
ATOM 1036 O O . SER A 1 126 ? 17.290 32.039 -13.104 1.00 48.00 126 SER A O 1
ATOM 1038 N N . LYS A 1 127 ? 17.985 30.118 -12.158 1.00 50.00 127 LYS A N 1
ATOM 1039 C CA . LYS A 1 127 ? 17.770 30.413 -10.715 1.00 50.00 127 LYS A CA 1
ATOM 1040 C C . LYS A 1 127 ? 17.658 29.126 -9.895 1.00 50.00 127 LYS A C 1
ATOM 1042 O O . LYS A 1 127 ? 16.565 28.713 -9.550 1.00 50.00 127 LYS A O 1
ATOM 1047 N N . THR A 1 128 ? 18.798 28.572 -9.492 1.00 42.66 128 THR A N 1
ATOM 1048 C CA . THR A 1 128 ? 18.988 27.966 -8.157 1.00 42.66 128 THR A CA 1
ATOM 1049 C C . THR A 1 128 ? 20.483 27.759 -7.915 1.00 42.66 128 THR A C 1
ATOM 1051 O O . THR A 1 128 ? 20.973 26.638 -7.843 1.00 42.66 128 THR A O 1
ATOM 1054 N N . GLN A 1 129 ? 21.235 28.851 -7.767 1.00 46.03 129 GLN A N 1
ATOM 1055 C CA . GLN A 1 129 ? 22.442 28.796 -6.941 1.00 46.03 129 GLN A CA 1
ATOM 1056 C C . GLN A 1 129 ? 21.974 28.858 -5.488 1.00 46.03 129 GLN A C 1
ATOM 1058 O O . GLN A 1 129 ? 21.873 29.923 -4.883 1.00 46.03 129 GLN A O 1
ATOM 1063 N N . ILE A 1 130 ? 21.583 27.698 -4.969 1.00 47.09 130 ILE A N 1
ATOM 1064 C CA . ILE A 1 130 ? 21.444 27.493 -3.531 1.00 47.09 130 ILE A CA 1
ATOM 1065 C C . ILE A 1 130 ? 22.883 27.372 -3.012 1.00 47.09 130 ILE A C 1
ATOM 1067 O O . ILE A 1 130 ? 23.647 26.594 -3.590 1.00 47.09 130 ILE A O 1
ATOM 1071 N N . PRO A 1 131 ? 23.295 28.130 -1.980 1.00 36.12 131 PRO A N 1
ATOM 1072 C CA . PRO A 1 131 ? 24.602 27.944 -1.372 1.00 36.12 131 PRO A CA 1
ATOM 1073 C C . PRO A 1 131 ? 24.669 26.503 -0.869 1.00 36.12 131 PRO A C 1
ATOM 1075 O O . PRO A 1 131 ? 23.889 26.108 -0.002 1.00 36.12 131 PRO A O 1
ATOM 1078 N N . VAL A 1 132 ? 25.562 25.702 -1.445 1.00 39.22 132 VAL A N 1
ATOM 1079 C CA . VAL A 1 132 ? 25.869 24.369 -0.933 1.00 39.22 132 VAL A CA 1
ATOM 1080 C C . VAL A 1 132 ? 26.750 24.580 0.290 1.00 39.22 132 VAL A C 1
ATOM 1082 O O . VAL A 1 132 ? 27.972 24.495 0.231 1.00 39.22 132 VAL A O 1
ATOM 1085 N N . GLU A 1 133 ? 26.119 24.932 1.408 1.00 41.25 133 GLU A N 1
ATOM 1086 C CA . GLU A 1 133 ? 26.676 24.573 2.700 1.00 41.25 133 GLU A CA 1
ATOM 1087 C C . GLU A 1 133 ? 26.777 23.047 2.704 1.00 41.25 133 GLU A C 1
ATOM 1089 O O . GLU A 1 133 ? 25.791 22.363 2.409 1.00 41.25 133 GLU A O 1
ATOM 1094 N N . GLU A 1 134 ? 27.961 22.515 3.015 1.00 39.12 134 GLU A N 1
ATOM 1095 C CA . GLU A 1 134 ? 28.179 21.112 3.374 1.00 39.12 134 GLU A CA 1
ATOM 1096 C C . GLU A 1 134 ? 27.418 20.805 4.674 1.00 39.12 134 GLU A C 1
ATOM 1098 O O . GLU A 1 134 ? 27.979 20.501 5.725 1.00 39.12 134 GLU A O 1
ATOM 1103 N N . ASN A 1 135 ? 26.092 20.892 4.617 1.00 39.34 135 ASN A N 1
ATOM 1104 C CA . ASN A 1 135 ? 25.229 20.220 5.548 1.00 39.34 135 ASN A CA 1
ATOM 1105 C C . ASN A 1 135 ? 25.461 18.747 5.269 1.00 39.34 135 ASN A C 1
ATOM 1107 O O . ASN A 1 135 ? 24.914 18.188 4.316 1.00 39.34 135 ASN A O 1
ATOM 1111 N N . VAL A 1 136 ? 26.339 18.157 6.086 1.00 36.81 136 VAL A N 1
ATOM 1112 C CA . VAL A 1 136 ? 26.397 16.727 6.367 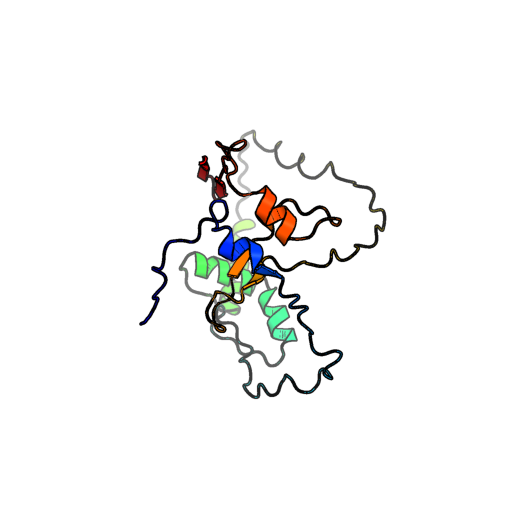1.00 36.81 136 VAL A CA 1
ATOM 1113 C C . VAL A 1 136 ? 24.975 16.226 6.215 1.00 36.81 136 VAL A C 1
ATOM 1115 O O . VAL A 1 136 ? 24.107 16.593 7.011 1.00 36.81 136 VAL A O 1
ATOM 1118 N N . ILE A 1 137 ? 24.714 15.482 5.139 1.00 41.03 137 ILE A N 1
ATOM 1119 C CA . ILE A 1 137 ? 23.444 14.802 4.957 1.00 41.03 137 ILE A CA 1
ATOM 1120 C C . ILE A 1 137 ? 23.424 13.834 6.129 1.00 41.03 137 ILE A C 1
ATOM 1122 O O . ILE A 1 137 ? 23.992 12.746 6.061 1.00 41.03 137 ILE A O 1
ATOM 1126 N N . GLN A 1 138 ? 22.858 14.273 7.255 1.00 46.72 138 GLN A N 1
ATOM 1127 C CA . GLN A 1 138 ? 22.422 13.380 8.297 1.00 46.72 138 GLN A CA 1
ATOM 1128 C C . GLN A 1 138 ? 21.473 12.475 7.548 1.00 46.72 138 GLN A C 1
ATOM 1130 O O . GLN A 1 138 ? 20.399 12.909 7.123 1.00 46.72 138 GLN A O 1
ATOM 1135 N N . LEU A 1 139 ? 21.959 11.271 7.259 1.00 41.91 139 LEU A N 1
ATOM 1136 C CA . LEU A 1 139 ? 21.187 10.194 6.698 1.00 41.91 139 LEU A CA 1
ATOM 1137 C C . LEU A 1 139 ? 19.982 10.102 7.627 1.00 41.91 139 LEU A C 1
ATOM 1139 O O . LEU A 1 139 ? 20.115 9.622 8.751 1.00 41.91 139 LEU A O 1
ATOM 1143 N N . ARG A 1 140 ? 18.856 10.717 7.236 1.00 50.84 140 ARG A N 1
ATOM 1144 C CA . ARG A 1 140 ? 17.631 10.664 8.026 1.00 50.84 140 ARG A CA 1
ATOM 1145 C C . ARG A 1 140 ? 17.399 9.183 8.181 1.00 50.84 140 ARG A C 1
ATOM 1147 O O . ARG A 1 140 ? 17.211 8.519 7.165 1.00 50.84 140 ARG A O 1
ATOM 1154 N N . GLU A 1 141 ? 17.516 8.675 9.404 1.00 56.97 141 GLU A N 1
ATOM 1155 C CA . GLU A 1 141 ? 17.268 7.269 9.675 1.00 56.97 141 GLU A CA 1
ATOM 1156 C C . GLU A 1 141 ? 15.924 6.953 9.030 1.00 56.97 141 GLU A C 1
ATOM 1158 O O . GLU A 1 141 ? 14.897 7.551 9.377 1.00 56.97 141 GLU A O 1
ATOM 1163 N N . SER A 1 142 ? 15.955 6.137 7.977 1.00 62.47 142 SER A N 1
ATOM 1164 C CA . SER A 1 142 ? 14.772 5.837 7.192 1.00 62.47 142 SER A CA 1
ATOM 1165 C C . SER A 1 142 ? 13.904 4.953 8.069 1.00 62.47 142 SER A C 1
ATOM 1167 O O . SER A 1 142 ? 14.105 3.744 8.131 1.00 62.47 142 SER A O 1
ATOM 1169 N N . LYS A 1 143 ? 13.006 5.579 8.832 1.00 75.12 143 LYS A N 1
ATOM 1170 C CA . LYS A 1 143 ? 12.052 4.865 9.676 1.00 75.12 143 LYS A CA 1
ATOM 1171 C C . LYS A 1 143 ? 11.169 4.009 8.776 1.00 75.12 143 LYS A C 1
ATOM 1173 O O . LYS A 1 143 ? 10.746 4.471 7.714 1.00 75.12 143 LYS A O 1
ATOM 1178 N N . ASP A 1 144 ? 10.868 2.797 9.224 1.00 81.75 144 ASP A N 1
ATOM 1179 C CA . ASP A 1 144 ? 10.014 1.893 8.466 1.00 81.75 144 ASP A CA 1
ATOM 1180 C C . ASP A 1 144 ? 8.643 2.537 8.192 1.00 81.75 144 ASP A C 1
ATOM 1182 O O . ASP A 1 144 ? 8.070 3.201 9.067 1.00 81.75 144 ASP A O 1
ATOM 1186 N N . PRO A 1 145 ? 8.083 2.354 6.983 1.00 85.75 145 PRO A N 1
ATOM 1187 C CA . PRO A 1 145 ? 6.795 2.940 6.618 1.00 85.75 145 PRO A CA 1
ATOM 1188 C C . PRO A 1 145 ? 5.626 2.337 7.409 1.00 85.75 145 PRO A C 1
ATOM 1190 O O . PRO A 1 145 ? 4.547 2.932 7.455 1.00 85.75 145 PRO A O 1
ATOM 1193 N N . ILE A 1 146 ? 5.829 1.167 8.021 1.00 87.44 146 ILE A N 1
ATOM 1194 C CA . ILE A 1 146 ? 4.825 0.423 8.779 1.00 87.44 146 ILE A CA 1
ATOM 1195 C C . ILE A 1 146 ? 5.313 0.250 10.216 1.00 87.44 146 ILE A C 1
ATOM 1197 O O . ILE A 1 146 ? 6.414 -0.239 10.448 1.00 87.44 146 ILE A O 1
ATOM 1201 N N . ILE A 1 147 ? 4.457 0.603 11.171 1.00 86.31 147 ILE A N 1
ATOM 1202 C CA . ILE A 1 147 ? 4.635 0.333 12.598 1.00 86.31 147 ILE A CA 1
ATOM 1203 C C . ILE A 1 147 ? 3.900 -0.968 12.913 1.00 86.31 147 ILE A C 1
ATOM 1205 O O . ILE A 1 147 ? 2.683 -1.056 12.728 1.00 86.31 147 ILE A O 1
ATOM 1209 N N . TRP A 1 148 ? 4.633 -1.984 13.360 1.00 87.69 148 TRP A N 1
ATOM 1210 C CA . TRP A 1 148 ? 4.063 -3.278 13.721 1.00 87.69 148 TRP A CA 1
ATOM 1211 C C . TRP A 1 148 ? 3.641 -3.302 15.184 1.00 87.69 148 TRP A C 1
ATOM 1213 O O . TRP A 1 148 ? 4.346 -2.825 16.068 1.00 87.69 148 TRP A O 1
ATOM 1223 N N . THR A 1 149 ? 2.481 -3.888 15.443 1.00 86.06 149 THR A N 1
ATOM 1224 C CA . THR A 1 149 ? 1.934 -4.047 16.788 1.00 86.06 149 THR A CA 1
ATOM 1225 C C . THR A 1 149 ? 1.367 -5.447 16.963 1.00 86.06 149 THR A C 1
ATOM 1227 O O . THR A 1 149 ? 0.901 -6.079 16.006 1.00 86.06 149 THR A O 1
ATOM 1230 N N . SER A 1 150 ? 1.372 -5.923 18.201 1.00 84.94 150 SER A N 1
ATOM 1231 C CA . SER A 1 150 ? 0.670 -7.140 18.601 1.00 84.94 150 SER A CA 1
ATOM 1232 C C . SER A 1 150 ? -0.219 -6.881 19.806 1.00 84.94 150 SER A C 1
ATOM 1234 O O . SER A 1 150 ? -0.060 -5.912 20.544 1.00 84.94 150 SER A O 1
ATOM 1236 N N . SER A 1 151 ? -1.217 -7.743 19.980 1.00 82.50 151 SER A N 1
ATOM 1237 C CA . SER A 1 151 ? -2.119 -7.715 21.126 1.00 82.50 151 SER A CA 1
ATOM 1238 C C . SER A 1 151 ? -2.271 -9.121 21.685 1.00 82.50 151 SER A C 1
ATOM 1240 O O . SER A 1 151 ? -2.406 -10.089 20.938 1.00 82.50 151 SER A O 1
ATOM 1242 N N . ASN A 1 152 ? -2.318 -9.227 23.012 1.00 78.25 152 ASN A N 1
ATOM 1243 C CA . ASN A 1 152 ? -2.556 -10.490 23.719 1.00 78.25 152 ASN A CA 1
ATOM 1244 C C . ASN A 1 152 ? -3.982 -11.048 23.497 1.00 78.25 152 ASN A C 1
ATOM 1246 O O . ASN A 1 152 ? -4.262 -12.206 23.794 1.00 78.25 152 ASN A O 1
ATOM 1250 N N . LYS A 1 153 ? -4.911 -10.231 22.984 1.00 71.31 153 LYS A N 1
ATOM 1251 C CA . LYS A 1 153 ? -6.288 -10.652 22.669 1.00 71.31 153 LYS A CA 1
ATOM 1252 C C . LYS A 1 153 ? -6.429 -11.227 21.262 1.00 71.31 153 LYS A C 1
ATOM 1254 O O . LYS A 1 153 ? -7.439 -11.859 20.961 1.00 71.31 153 LYS A O 1
ATOM 1259 N N . LEU A 1 154 ? -5.428 -11.025 20.409 1.00 67.94 154 LEU A N 1
ATOM 1260 C CA . LEU A 1 154 ? -5.383 -11.591 19.067 1.00 67.94 154 LEU A CA 1
ATOM 1261 C C . LEU A 1 154 ? -4.649 -12.935 19.083 1.00 67.94 154 LEU A C 1
ATOM 1263 O O . LEU A 1 154 ? -3.847 -13.234 19.968 1.00 67.94 154 LEU A O 1
ATOM 1267 N N . LYS A 1 155 ? -4.927 -13.781 18.086 1.00 71.56 155 LYS A N 1
ATOM 1268 C CA . LYS A 1 155 ? -4.172 -15.027 17.897 1.00 71.56 155 LYS A CA 1
ATOM 1269 C C . LYS A 1 155 ? -2.694 -14.674 17.702 1.00 71.56 155 LYS A C 1
ATOM 1271 O O . LYS A 1 155 ? -2.394 -13.776 16.925 1.00 71.56 155 LYS A O 1
ATOM 1276 N N . LYS A 1 156 ? -1.780 -15.444 18.306 1.00 65.25 156 LYS A N 1
ATOM 1277 C CA . LYS A 1 156 ? -0.313 -15.233 18.251 1.00 65.25 156 LYS A CA 1
ATOM 1278 C C . LYS A 1 156 ? 0.298 -15.135 16.838 1.00 65.25 156 LYS A C 1
ATOM 1280 O O . LYS A 1 156 ? 1.457 -14.782 16.714 1.00 65.25 156 LYS A O 1
ATOM 1285 N N . SER A 1 157 ? -0.459 -15.477 15.795 1.00 70.00 157 SER A N 1
ATOM 1286 C CA . SER A 1 157 ? -0.038 -15.426 14.390 1.00 70.00 157 SER A CA 1
ATOM 1287 C C . SER A 1 157 ? -0.504 -14.161 13.650 1.00 70.00 157 SER A C 1
ATOM 1289 O O . SER A 1 157 ? -0.288 -14.061 12.444 1.00 70.00 157 SER A O 1
ATOM 1291 N N . ILE A 1 158 ? -1.203 -13.236 14.315 1.00 80.00 158 ILE A N 1
ATOM 1292 C CA . ILE A 1 158 ? -1.772 -12.039 13.687 1.00 80.00 158 ILE A CA 1
ATOM 1293 C C . ILE A 1 158 ? -1.085 -10.807 14.273 1.00 80.00 158 ILE A C 1
ATOM 1295 O O . ILE A 1 158 ? -1.228 -10.516 15.458 1.00 80.00 158 ILE A O 1
ATOM 1299 N N . HIS A 1 159 ? -0.382 -10.073 13.413 1.00 83.31 159 HIS A N 1
ATOM 1300 C CA . HIS A 1 159 ? 0.206 -8.773 13.724 1.00 83.31 159 HIS A CA 1
ATOM 1301 C C . HIS A 1 159 ? -0.580 -7.681 12.999 1.00 83.31 159 HIS A C 1
ATOM 1303 O O . HIS A 1 159 ? -1.062 -7.896 11.884 1.00 83.31 159 HIS A O 1
ATOM 1309 N N . ILE A 1 160 ? -0.700 -6.511 13.620 1.00 84.88 160 ILE A N 1
ATOM 1310 C CA . ILE A 1 160 ? -1.366 -5.352 13.024 1.00 84.88 160 ILE A CA 1
ATOM 1311 C C . ILE A 1 160 ? -0.294 -4.342 12.628 1.00 84.88 160 ILE A C 1
ATOM 1313 O O . ILE A 1 160 ? 0.471 -3.878 13.472 1.00 84.88 160 ILE A O 1
ATOM 1317 N N . GLY A 1 161 ? -0.245 -4.021 11.337 1.00 88.00 161 GLY A N 1
ATOM 1318 C CA . GLY A 1 161 ? 0.620 -2.986 10.786 1.00 88.00 161 GLY A CA 1
ATOM 1319 C C . GLY A 1 161 ? -0.147 -1.684 10.584 1.00 88.00 161 GLY A C 1
ATOM 1320 O O . GLY A 1 161 ? -1.234 -1.687 10.005 1.00 88.00 161 GLY A O 1
ATOM 1321 N N . PHE A 1 162 ? 0.429 -0.572 11.028 1.00 87.50 162 PHE A N 1
ATOM 1322 C CA . PHE A 1 162 ? -0.109 0.768 10.820 1.00 87.50 162 PHE A CA 1
ATOM 1323 C C . PHE A 1 162 ? 0.827 1.590 9.940 1.00 87.50 162 PHE A C 1
ATOM 1325 O O . PHE A 1 162 ? 2.029 1.637 10.187 1.00 87.50 162 PHE A O 1
ATOM 1332 N N . TYR A 1 163 ? 0.288 2.283 8.937 1.00 88.38 163 TYR A N 1
ATOM 1333 C CA . TYR A 1 163 ? 1.093 3.185 8.116 1.00 88.38 163 TYR A CA 1
ATOM 1334 C C . TYR A 1 163 ? 1.526 4.413 8.916 1.00 88.38 163 TYR A C 1
ATOM 1336 O O . TYR A 1 163 ? 0.694 5.152 9.449 1.00 88.38 163 TYR A O 1
ATOM 1344 N N . ARG A 1 164 ? 2.836 4.662 8.951 1.00 85.88 164 ARG A N 1
ATOM 1345 C CA . ARG A 1 164 ? 3.442 5.769 9.700 1.00 85.88 164 ARG A CA 1
ATOM 1346 C C . ARG A 1 164 ? 2.963 7.139 9.211 1.00 85.88 164 ARG A C 1
ATOM 1348 O O . ARG A 1 164 ? 2.828 8.048 10.018 1.00 85.88 164 ARG A O 1
ATOM 1355 N N . CYS A 1 165 ? 2.650 7.274 7.921 1.00 84.19 165 CYS A N 1
ATOM 1356 C CA . CYS A 1 165 ? 2.176 8.526 7.321 1.00 84.19 165 CYS A CA 1
ATOM 1357 C C . CYS A 1 165 ? 0.788 8.980 7.804 1.00 84.19 165 CYS A C 1
ATOM 1359 O O . CYS A 1 165 ? 0.434 10.138 7.606 1.00 84.19 165 CYS A O 1
ATOM 1361 N N . LEU A 1 166 ? 0.004 8.103 8.442 1.00 84.31 166 LEU A N 1
ATOM 1362 C CA . LEU A 1 166 ? -1.330 8.449 8.945 1.00 84.31 166 LEU A CA 1
ATOM 1363 C C . LEU A 1 166 ? -1.296 9.239 10.260 1.00 84.31 166 LEU A C 1
ATOM 1365 O O . LEU A 1 166 ? -2.319 9.796 10.669 1.00 84.31 166 LEU A O 1
ATOM 1369 N N . PHE A 1 167 ? -0.144 9.278 10.930 1.00 82.50 167 PHE A N 1
ATOM 1370 C CA . PHE A 1 167 ? 0.012 9.852 12.258 1.00 82.50 167 PHE A CA 1
ATOM 1371 C C . PHE A 1 167 ? 1.080 10.939 12.250 1.00 82.50 167 PHE A C 1
ATOM 1373 O O . PHE A 1 167 ? 2.163 10.755 11.697 1.00 82.50 167 PHE A O 1
ATOM 1380 N N . ASN A 1 168 ? 0.794 12.060 12.914 1.00 76.56 168 ASN A N 1
ATOM 1381 C CA . ASN A 1 168 ? 1.825 13.049 13.191 1.00 76.56 168 ASN A CA 1
ATOM 1382 C C . ASN A 1 168 ? 2.651 12.558 14.387 1.00 76.56 168 ASN A C 1
ATOM 1384 O O . ASN A 1 168 ? 2.105 12.368 15.474 1.00 76.56 168 ASN A O 1
ATOM 1388 N N . TYR A 1 169 ? 3.932 12.270 14.163 1.00 70.00 169 TYR A N 1
ATOM 1389 C CA . TYR A 1 169 ? 4.812 11.701 15.178 1.00 70.00 169 TYR A CA 1
ATOM 1390 C C . TYR A 1 169 ? 5.732 12.790 15.717 1.00 70.00 169 TYR A C 1
ATOM 1392 O O . TYR A 1 169 ? 6.800 13.036 15.156 1.00 70.00 169 TYR A O 1
ATOM 1400 N N . ASP A 1 170 ? 5.344 13.404 16.829 1.00 71.69 170 ASP A N 1
ATOM 1401 C CA . ASP A 1 170 ? 6.295 14.161 17.631 1.00 71.69 170 ASP A CA 1
ATOM 1402 C C . ASP A 1 170 ? 7.202 13.156 18.345 1.00 71.69 170 ASP A C 1
ATOM 1404 O O . ASP A 1 170 ? 6.725 12.212 18.976 1.00 71.69 170 ASP A O 1
ATOM 1408 N N . ASN A 1 171 ? 8.523 13.336 18.253 1.00 62.44 171 ASN A N 1
ATOM 1409 C CA . ASN A 1 171 ? 9.515 12.408 18.821 1.00 62.44 171 ASN A CA 1
ATOM 1410 C C . ASN A 1 171 ? 9.380 12.188 20.349 1.00 62.44 171 ASN A C 1
ATOM 1412 O O . ASN A 1 171 ? 10.093 11.358 20.905 1.00 62.44 171 ASN A O 1
ATOM 1416 N N . SER A 1 172 ? 8.498 12.924 21.028 1.00 62.59 172 SER A N 1
ATOM 1417 C CA . SER A 1 172 ? 8.246 12.857 22.466 1.00 62.59 172 SER A CA 1
ATOM 1418 C C . SER A 1 172 ? 7.129 11.890 22.882 1.00 62.59 172 SER A C 1
ATOM 1420 O O . SER A 1 172 ? 7.024 11.591 24.071 1.00 62.59 172 SER A O 1
ATOM 1422 N N . GLN A 1 173 ? 6.289 11.406 21.958 1.00 70.50 173 GLN A N 1
ATOM 1423 C CA . GLN A 1 173 ? 5.098 10.613 22.295 1.00 70.50 173 GLN A CA 1
ATOM 1424 C C . GLN A 1 173 ? 5.222 9.147 21.866 1.00 70.50 173 GLN A C 1
ATOM 1426 O O . GLN A 1 173 ? 5.867 8.827 20.870 1.00 70.50 173 GLN A O 1
ATOM 1431 N N . THR A 1 174 ? 4.573 8.246 22.611 1.00 78.62 174 THR A N 1
ATOM 1432 C CA . THR A 1 174 ? 4.487 6.827 22.238 1.00 78.62 174 THR A CA 1
ATOM 1433 C C . THR A 1 174 ? 3.430 6.630 21.151 1.00 78.62 174 THR A C 1
ATOM 1435 O O . THR A 1 174 ? 2.390 7.294 21.143 1.00 78.62 174 THR A O 1
ATOM 1438 N N . PHE A 1 175 ? 3.647 5.689 20.228 1.00 81.62 175 PHE A N 1
ATOM 1439 C CA . PHE A 1 175 ? 2.688 5.424 19.148 1.00 81.62 175 PHE A CA 1
ATOM 1440 C C . PHE A 1 175 ? 1.278 5.104 19.682 1.00 81.62 175 PHE A C 1
ATOM 1442 O O . PHE A 1 175 ? 0.272 5.582 19.157 1.00 81.62 175 PHE A O 1
ATOM 1449 N N . ILE A 1 176 ? 1.198 4.356 20.784 1.00 82.50 176 ILE A N 1
ATOM 1450 C CA . ILE A 1 176 ? -0.069 3.954 21.404 1.00 82.50 176 ILE A CA 1
ATOM 1451 C C . ILE A 1 176 ? -0.852 5.154 21.959 1.00 82.50 176 ILE A C 1
ATOM 1453 O O . ILE A 1 176 ? -2.082 5.174 21.850 1.00 82.50 176 ILE A O 1
ATOM 1457 N N . SER A 1 177 ? -0.188 6.173 22.523 1.00 82.06 177 SER A N 1
ATOM 1458 C CA . SER A 1 177 ? -0.889 7.376 22.997 1.00 82.06 177 SER A CA 1
ATOM 1459 C C . SER A 1 177 ? -1.477 8.170 21.835 1.00 82.06 177 SER A C 1
ATOM 1461 O O . SER A 1 177 ? -2.636 8.582 21.903 1.00 82.06 177 SER A O 1
ATOM 1463 N N . ILE A 1 178 ? -0.718 8.300 20.744 1.00 83.94 178 ILE A N 1
ATOM 1464 C CA . ILE A 1 178 ? -1.173 8.943 19.507 1.00 83.94 178 ILE A CA 1
ATOM 1465 C C . ILE A 1 178 ? -2.369 8.173 18.928 1.00 83.94 178 ILE A C 1
ATOM 1467 O O . ILE A 1 178 ? -3.384 8.773 18.571 1.00 83.94 178 ILE A O 1
ATOM 1471 N N . LEU A 1 179 ? -2.305 6.839 18.873 1.00 84.19 179 LEU A N 1
ATOM 1472 C CA . LEU A 1 179 ? -3.396 6.004 18.366 1.00 84.19 179 LEU A CA 1
ATOM 1473 C C . LEU A 1 179 ? -4.693 6.192 19.169 1.00 84.19 179 LEU A C 1
ATOM 1475 O O . LEU A 1 179 ? -5.766 6.288 18.571 1.00 84.19 179 LEU A O 1
ATOM 1479 N N . ARG A 1 180 ? -4.602 6.287 20.504 1.00 82.94 180 ARG A N 1
ATOM 1480 C CA . ARG A 1 180 ? -5.757 6.531 21.389 1.00 82.94 180 ARG A CA 1
ATOM 1481 C C . ARG A 1 180 ? -6.362 7.917 21.188 1.00 82.94 180 ARG A C 1
ATOM 1483 O O . ARG A 1 180 ? -7.579 8.038 21.126 1.00 82.94 180 ARG A O 1
ATOM 1490 N N . GLN A 1 181 ? -5.530 8.947 21.043 1.00 81.56 181 GLN A N 1
ATOM 1491 C CA . GLN A 1 181 ? -5.998 10.312 20.774 1.00 81.56 181 GLN A CA 1
ATOM 1492 C C . GLN A 1 181 ? -6.678 10.440 19.406 1.00 81.56 181 GLN A C 1
ATOM 1494 O O . GLN A 1 181 ? -7.591 11.243 19.241 1.00 81.56 181 GLN A O 1
ATOM 1499 N N . ASN A 1 182 ? -6.243 9.643 18.427 1.00 79.69 182 ASN A N 1
ATOM 1500 C CA . ASN A 1 182 ? -6.804 9.664 17.081 1.00 79.69 182 ASN A CA 1
ATOM 1501 C C . ASN A 1 182 ? -8.121 8.880 16.941 1.00 79.69 182 ASN A C 1
ATOM 1503 O O . ASN A 1 182 ? -8.709 8.925 15.863 1.00 79.69 182 ASN A O 1
ATOM 1507 N N . GLN A 1 183 ? -8.604 8.183 17.976 1.00 83.94 183 GLN A N 1
ATOM 1508 C CA . GLN A 1 183 ? -9.921 7.541 17.923 1.00 83.94 183 GLN A CA 1
ATOM 1509 C C . GLN A 1 183 ? -11.041 8.586 17.817 1.00 83.94 183 GLN A C 1
ATOM 1511 O O . GLN A 1 183 ? -10.902 9.716 18.293 1.00 83.94 183 GLN A O 1
ATOM 1516 N N . LEU A 1 184 ? -12.158 8.211 17.187 1.00 69.19 184 LEU A N 1
ATOM 1517 C CA . LEU A 1 184 ? -13.365 9.034 17.097 1.00 69.19 184 LEU A CA 1
ATOM 1518 C C . LEU A 1 184 ? -14.015 9.157 18.483 1.00 69.19 184 LEU A C 1
ATOM 1520 O O . LEU A 1 184 ? -15.003 8.497 18.792 1.00 69.19 184 LEU A O 1
ATOM 1524 N N . ASN A 1 185 ? -13.446 10.010 19.329 1.00 64.19 185 ASN A N 1
ATOM 1525 C CA . ASN A 1 185 ? -14.063 10.425 20.580 1.00 64.19 185 ASN A CA 1
ATOM 1526 C C . ASN A 1 185 ? -15.173 11.446 20.299 1.00 64.19 185 ASN A C 1
ATOM 1528 O O . ASN A 1 185 ? -15.188 12.104 19.257 1.00 64.19 185 ASN A O 1
ATOM 1532 N N . THR A 1 186 ? -16.085 11.609 21.259 1.00 58.78 186 THR A N 1
ATOM 1533 C CA . THR A 1 186 ? -17.294 12.450 21.180 1.00 58.78 186 THR A CA 1
ATOM 1534 C C . THR A 1 186 ? -17.046 13.894 20.705 1.00 58.78 186 THR A C 1
ATOM 1536 O O . THR A 1 186 ? -17.980 14.527 20.213 1.00 58.78 186 THR A O 1
ATOM 1539 N N . GLU A 1 187 ? -15.810 14.398 20.798 1.00 60.78 187 GLU A N 1
ATOM 1540 C CA . GLU A 1 187 ? -15.406 15.748 20.378 1.00 60.78 187 GLU A CA 1
ATOM 1541 C C . GLU A 1 187 ? -14.953 15.848 18.909 1.00 60.78 187 GLU A C 1
ATOM 1543 O O . GLU A 1 187 ? -15.237 16.843 18.249 1.00 60.78 187 GLU A O 1
ATOM 1548 N N . ASN A 1 188 ? -14.341 14.803 18.342 1.00 60.22 188 ASN A N 1
ATOM 1549 C CA . ASN A 1 188 ? -13.839 14.790 16.961 1.00 60.22 188 ASN A CA 1
ATOM 1550 C C . ASN A 1 188 ? -14.771 13.988 16.046 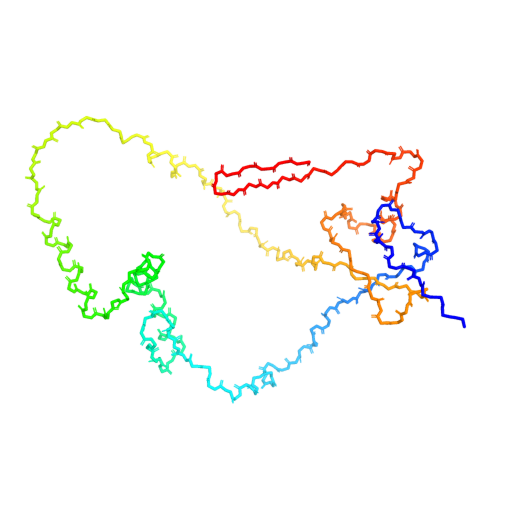1.00 60.22 188 ASN A C 1
ATOM 1552 O O . ASN A 1 188 ? -14.373 13.005 15.421 1.00 60.22 188 ASN A O 1
ATOM 1556 N N . LYS A 1 189 ? -16.039 14.405 15.959 1.00 61.41 189 LYS A N 1
ATOM 1557 C CA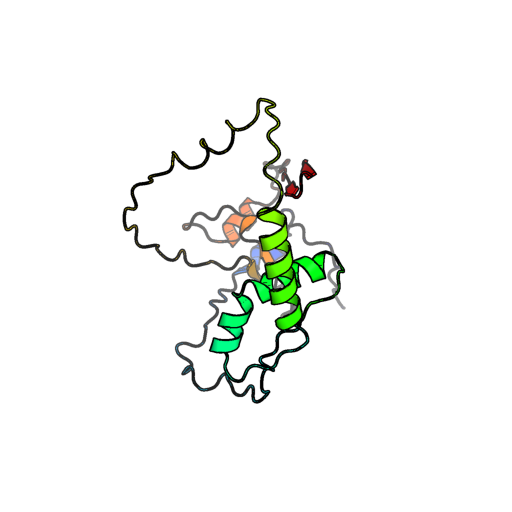 . LYS A 1 189 ? -17.050 13.698 15.150 1.00 61.41 189 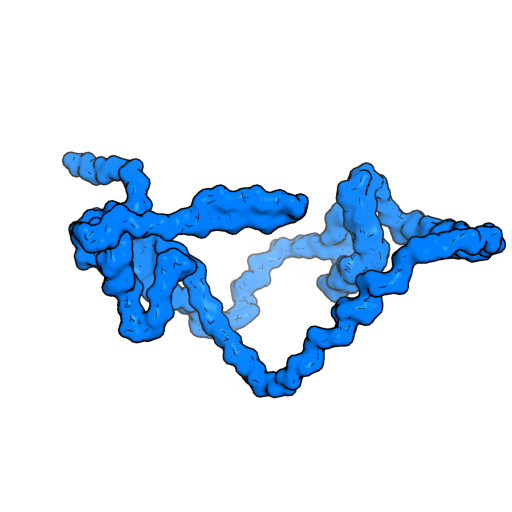LYS A CA 1
ATOM 1558 C C . LYS A 1 189 ? -16.803 13.766 13.640 1.00 61.41 189 LYS A C 1
ATOM 1560 O O . LYS A 1 189 ? -17.387 12.973 12.910 1.00 61.41 189 LYS A O 1
ATOM 1565 N N . HIS A 1 190 ? -15.962 14.688 13.167 1.00 64.94 190 HIS A N 1
ATOM 1566 C CA . HIS A 1 190 ? -15.745 14.905 11.740 1.00 64.94 190 HIS A CA 1
ATOM 1567 C C . HIS A 1 190 ? -14.255 15.011 11.404 1.00 64.94 190 HIS A C 1
ATOM 1569 O O . HIS A 1 190 ? -13.695 16.101 11.297 1.00 64.94 190 HIS A O 1
ATOM 1575 N N . ARG A 1 191 ? -13.602 13.856 11.241 1.00 74.44 191 ARG A N 1
ATOM 1576 C CA . ARG A 1 191 ? -12.274 13.774 10.626 1.00 74.44 191 ARG A CA 1
ATOM 1577 C C . ARG A 1 191 ? -12.445 13.506 9.135 1.00 74.44 191 ARG A C 1
ATOM 1579 O O . ARG A 1 191 ? -13.061 12.512 8.761 1.00 74.44 191 ARG A O 1
ATOM 1586 N N . THR A 1 192 ? -11.875 14.368 8.304 1.00 81.44 192 THR A N 1
ATOM 1587 C CA . THR A 1 192 ? -11.887 14.219 6.844 1.00 81.44 192 THR A CA 1
ATOM 1588 C C . THR A 1 192 ? -10.473 13.921 6.369 1.00 81.44 192 THR A C 1
ATOM 1590 O O . THR A 1 192 ? -9.512 14.503 6.871 1.00 81.44 192 THR A O 1
ATOM 1593 N N . ILE A 1 193 ? -10.345 12.988 5.432 1.00 84.50 193 ILE A N 1
ATOM 1594 C CA . ILE A 1 193 ? -9.094 12.690 4.736 1.00 84.50 193 ILE A CA 1
ATOM 1595 C C . ILE A 1 193 ? -9.296 13.144 3.303 1.00 84.50 193 ILE A C 1
ATOM 1597 O O . ILE A 1 193 ? -10.280 12.747 2.688 1.00 84.50 193 ILE A O 1
ATOM 1601 N N . THR A 1 194 ? -8.370 13.950 2.798 1.00 90.88 194 THR A N 1
ATOM 1602 C CA . THR A 1 194 ? -8.333 14.320 1.386 1.00 90.88 194 THR A CA 1
ATOM 1603 C C . THR A 1 194 ? -7.349 13.410 0.664 1.00 90.88 194 THR A C 1
ATOM 1605 O O . THR A 1 194 ? -6.189 13.306 1.072 1.00 90.88 194 THR A O 1
ATOM 1608 N N . LEU A 1 195 ? -7.797 12.751 -0.399 1.00 91.81 195 LEU A N 1
ATOM 1609 C CA . LEU A 1 195 ? -6.964 11.935 -1.274 1.00 91.81 195 LEU A CA 1
ATOM 1610 C C . LEU A 1 195 ? -6.790 12.663 -2.603 1.00 91.81 195 LEU A C 1
ATOM 1612 O O . LEU A 1 195 ? -7.769 12.921 -3.292 1.00 91.81 195 LEU A O 1
ATOM 1616 N N . ILE A 1 196 ? -5.547 12.966 -2.976 1.00 95.06 196 ILE A N 1
ATOM 1617 C CA . ILE A 1 196 ? -5.217 13.656 -4.228 1.00 95.06 196 ILE A CA 1
ATOM 1618 C C . ILE A 1 196 ? -4.294 12.757 -5.047 1.00 95.06 196 ILE A C 1
ATOM 1620 O O . ILE A 1 196 ? -3.291 12.263 -4.532 1.00 95.06 196 ILE A O 1
ATOM 1624 N N . MET A 1 197 ? -4.618 12.557 -6.322 1.00 95.81 197 MET A N 1
ATOM 1625 C CA . MET A 1 197 ? -3.816 11.798 -7.282 1.00 95.81 197 MET A CA 1
ATOM 1626 C C . MET A 1 197 ? -3.596 12.633 -8.547 1.00 95.81 197 MET A C 1
ATOM 1628 O O . MET A 1 197 ? -4.553 13.130 -9.139 1.00 95.81 197 MET A O 1
ATOM 1632 N N . VAL A 1 198 ? -2.333 12.778 -8.960 1.00 96.56 198 VAL A N 1
ATOM 1633 C CA . VAL A 1 198 ? -1.926 13.542 -10.151 1.00 96.56 198 VAL A CA 1
ATOM 1634 C C . VAL A 1 198 ? -0.915 12.726 -10.950 1.00 96.56 198 VAL A C 1
ATOM 1636 O O . VAL A 1 198 ? 0.071 12.254 -10.387 1.00 96.56 198 VAL A O 1
ATOM 1639 N N . GLY A 1 199 ? -1.139 12.555 -12.252 1.00 95.19 199 GLY A N 1
ATOM 1640 C CA . GLY A 1 199 ? -0.200 11.840 -13.119 1.00 95.19 199 GLY A CA 1
ATOM 1641 C C . GLY A 1 199 ? -0.620 11.834 -14.587 1.00 95.19 199 GLY A C 1
ATOM 1642 O O . GLY A 1 199 ? -1.793 11.639 -14.898 1.00 95.19 199 GLY A O 1
ATOM 1643 N N . GLY A 1 200 ? 0.335 12.059 -15.498 1.00 91.69 200 GLY A N 1
ATOM 1644 C CA . GLY A 1 200 ? 0.101 12.007 -16.949 1.00 91.69 200 GLY A CA 1
ATOM 1645 C C . GLY A 1 200 ? -0.946 13.006 -17.460 1.00 91.69 200 GLY A C 1
ATOM 1646 O O . GLY A 1 200 ? -1.716 12.667 -18.350 1.00 91.69 200 GLY A O 1
ATOM 1647 N N . GLY A 1 201 ? -1.031 14.195 -16.850 1.00 94.56 201 GLY A N 1
ATOM 1648 C CA . GLY A 1 201 ? -2.041 15.213 -17.173 1.00 94.56 201 GLY A CA 1
ATOM 1649 C C . GLY A 1 201 ? -3.422 14.987 -16.540 1.00 94.56 201 GLY A C 1
ATOM 1650 O O . GLY A 1 201 ? -4.290 15.842 -16.679 1.00 94.56 201 GLY A O 1
ATOM 1651 N N . ASN A 1 202 ? -3.629 13.883 -15.811 1.00 89.44 202 ASN A N 1
ATOM 1652 C CA . ASN A 1 202 ? -4.882 13.595 -15.110 1.00 89.44 202 ASN A CA 1
ATOM 1653 C C . ASN A 1 202 ? -4.824 14.020 -13.633 1.00 89.44 202 ASN A C 1
ATOM 1655 O O . ASN A 1 202 ? -3.779 13.903 -12.986 1.00 89.44 202 ASN A O 1
ATOM 1659 N N . PHE A 1 203 ? -5.970 14.457 -13.100 1.00 96.38 203 PHE A N 1
ATOM 1660 C CA . PHE A 1 203 ? -6.169 14.875 -11.708 1.00 96.38 203 PHE A CA 1
ATOM 1661 C C . PHE A 1 203 ? -7.422 14.209 -11.118 1.00 96.38 203 PHE A C 1
ATOM 1663 O O . PHE A 1 203 ? -8.487 14.241 -11.736 1.00 96.38 203 PHE A O 1
ATOM 1670 N N . ALA A 1 204 ? -7.309 13.648 -9.913 1.00 94.88 204 ALA A N 1
ATOM 1671 C CA . ALA A 1 204 ? -8.430 13.127 -9.133 1.00 94.88 204 ALA A CA 1
ATOM 1672 C C . ALA A 1 204 ? -8.299 13.532 -7.656 1.00 94.88 204 ALA A C 1
ATOM 1674 O O . ALA A 1 204 ? -7.216 13.436 -7.078 1.00 94.88 204 ALA A O 1
ATOM 1675 N N . GLY A 1 205 ? -9.408 13.963 -7.049 1.00 94.12 205 GLY A N 1
ATOM 1676 C CA . GLY A 1 205 ? -9.485 14.378 -5.649 1.00 94.12 205 GLY A CA 1
ATOM 1677 C C . GLY A 1 205 ? -10.760 13.864 -4.977 1.00 94.12 205 GLY A C 1
ATOM 1678 O O . GLY A 1 205 ? -11.823 13.918 -5.596 1.00 94.12 205 GLY A O 1
ATOM 1679 N N . MET A 1 206 ? -10.652 13.376 -3.738 1.00 88.44 206 MET A N 1
ATOM 1680 C CA . MET A 1 206 ? -11.772 12.982 -2.866 1.00 88.44 206 MET A CA 1
ATOM 1681 C C . MET A 1 206 ? -11.566 13.515 -1.452 1.00 88.44 206 MET A C 1
ATOM 1683 O O . MET A 1 206 ? -10.395 13.535 -1.010 1.00 88.44 206 MET A O 1
#

Secondary structure (DSSP, 8-state):
-----------TTS--HHHHTTEEE--------TT--TTSS----S----EETTTTTEEPSSHHHHHHHHHSHHHHHHHHHHHTTPPPPPHHHHHHHHHHHHHHHTS-----------SSSTTSSSS-----------------SEEEEEETTS-TT--EEEEGGGS---TTS-HHHHHHHTS--TT--------EEEETTEEEE-

Foldseek 3Di:
DDPPVDPDPDDLQAHDPQQLVFKDWPPPPVCPPPDPPPPPPPPPPPPPQLFDPQQPTDGDPDPVVSVVVCPDPLVVVSVVCVVVVHDRDHPVRVVVVVVVVVVVVVPDPPDDDDDDDPPPPVVPPPDDPPPPDPPPVPVPPPPDQWTWIDGPPDDPVDIDIDGPVVFDDDVPDDPSVRSVVSHPDPVPVDDDDWDWDDDPNDTDID